Protein AF-A0A223V336-F1 (afdb_monomer)

Organism: NCBI:txid1178778

Secondary structure (DSSP, 8-state):
-HHHHHHHHHHHHHHHHHHHHHHHHHHHHHHHHHHHHHHHHHHHHHHTT----HHHHHHHHHHHHHHH-GGGGSHHHHHHHHHHHHHHT-HHHHHHHHHHHHHTS-HHHHHHHHHHHHHHHHHHHHHTTSHHHHHHHHHHHHHHHHH--TTSHHHHHHHHHHHHHTHHHHHHHHHHHTT-

Nearest PDB structures (foldseek):
  8d9p-assembly1_A  TM=1.880E-01  e=6.614E+00  synthetic construct

pLDDT: mean 78.59, std 14.81, range [31.22, 96.69]

Solvent-accessible surface area (backbone atoms only — not comparable to full-atom values): 9726 Å² total; per-residue (Å²): 108,72,70,59,54,52,53,52,53,51,51,52,53,51,51,52,50,52,52,50,51,53,52,52,52,54,39,50,54,31,43,53,50,30,40,56,43,45,54,52,54,56,46,48,39,62,77,69,65,54,82,86,46,72,68,58,52,53,51,51,47,46,54,50,46,48,38,77,42,56,66,59,47,27,58,66,48,40,50,50,19,39,56,52,20,56,74,69,66,44,48,63,59,43,35,56,51,47,54,54,57,57,70,72,50,56,71,70,57,50,54,49,47,54,54,34,52,53,28,52,51,50,40,31,60,51,35,61,68,34,65,70,46,41,53,51,51,49,52,51,50,53,50,46,75,74,60,72,71,99,70,52,67,68,48,52,53,50,53,47,55,48,47,71,76,37,45,71,31,31,48,45,50,32,54,64,53,76,77,109

Sequence (180 aa):
MMNIVLLISSLIILIVFIVGQIIKYKRFTHINAMKSIYDEMEMHFVTNKIILKKDYIELLKVFKNLSVNPDFLDIQMLALSKIAADKSGKLKDDRDWFDKTLNSLDNKFHELFLRFDYNSNKVIDLSFWKPDFVFFAIRMLIMYFFLSRAKSLAKLKFEYNFIKNNEGAISYSGMKMANC

Radius of gyration: 19.83 Å; Cα contacts (8 Å, |Δi|>4): 126; chains: 1; bounding box: 51×34×59 Å

Foldseek 3Di:
DVVVVVVVVVVVVVVLVVVQVVLVVLLVVLLVQLVVLLVVLVVVCVVVVPDDDPLNVLLSVLSVCCSVPVCCLQLVNLLVLVVVCVVVVNLVVLQVSNVVSQVVDDVVSVVSVVSNLVSSLSSHVSNCSNPVNVVVVVVVVVVCVVPDDPPPPVVVVVSSVCCSVRVSSSSSSSVVVVVD

Structure (mmCIF, N/CA/C/O backbone):
data_AF-A0A223V336-F1
#
_entry.id   AF-A0A223V336-F1
#
loop_
_atom_site.group_PDB
_atom_site.id
_atom_site.type_symbol
_ato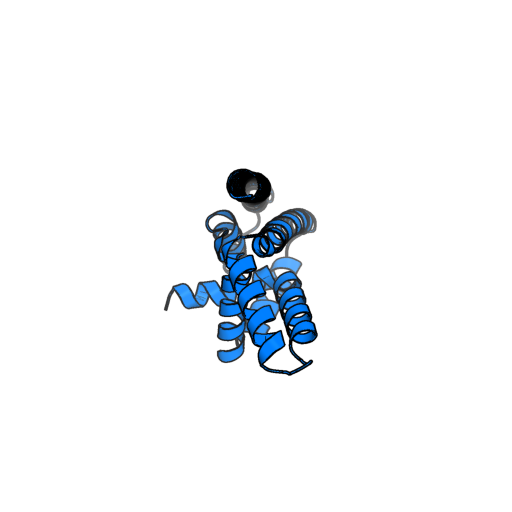m_site.label_atom_id
_atom_site.label_alt_id
_atom_site.label_comp_id
_atom_site.label_asym_id
_atom_site.label_entity_id
_atom_site.label_seq_id
_atom_site.pdbx_PDB_ins_code
_atom_site.Cartn_x
_atom_site.Cartn_y
_atom_site.Cartn_z
_atom_site.occupancy
_atom_site.B_iso_or_equiv
_atom_site.auth_seq_id
_atom_site.auth_comp_id
_atom_site.auth_asym_id
_atom_site.auth_atom_id
_atom_site.pdbx_PDB_model_num
ATOM 1 N N . MET A 1 1 ? 33.411 -0.591 -35.344 1.00 59.88 1 MET A N 1
ATOM 2 C CA . MET A 1 1 ? 32.072 -1.093 -34.949 1.00 59.88 1 MET A CA 1
ATOM 3 C C . MET A 1 1 ? 32.037 -1.643 -33.526 1.00 59.88 1 MET A C 1
ATOM 5 O O . MET A 1 1 ? 31.223 -1.155 -32.759 1.00 59.88 1 MET A O 1
ATOM 9 N N . MET A 1 2 ? 32.920 -2.572 -33.133 1.00 75.62 2 MET A N 1
ATOM 10 C CA . MET A 1 2 ? 32.890 -3.212 -31.801 1.00 75.62 2 MET A CA 1
ATOM 11 C C . MET A 1 2 ? 32.969 -2.226 -30.615 1.00 75.62 2 MET A C 1
ATOM 13 O O . MET A 1 2 ? 32.178 -2.331 -29.683 1.00 75.62 2 MET A O 1
ATOM 17 N N . ASN A 1 3 ? 33.819 -1.195 -30.698 1.00 80.88 3 ASN A N 1
ATOM 18 C CA . ASN A 1 3 ? 33.933 -0.171 -29.645 1.00 80.88 3 ASN A CA 1
ATOM 19 C C . ASN A 1 3 ? 32.693 0.729 -29.535 1.00 80.88 3 ASN A C 1
ATOM 21 O O . ASN A 1 3 ? 32.341 1.147 -28.440 1.00 80.88 3 ASN A O 1
ATOM 25 N N . ILE A 1 4 ? 32.013 1.001 -30.653 1.00 82.62 4 ILE A N 1
ATOM 26 C CA . ILE A 1 4 ? 30.790 1.819 -30.670 1.00 82.62 4 ILE A CA 1
ATOM 27 C C . ILE A 1 4 ? 29.636 1.030 -30.043 1.00 82.62 4 ILE A C 1
ATOM 29 O O . ILE A 1 4 ? 28.902 1.567 -29.221 1.00 82.62 4 ILE A O 1
ATOM 33 N N . VAL A 1 5 ? 29.513 -0.261 -30.371 1.00 84.50 5 VAL A N 1
ATOM 34 C CA . VAL A 1 5 ? 28.499 -1.149 -29.781 1.00 84.50 5 VAL A CA 1
ATOM 35 C C . VAL A 1 5 ? 28.716 -1.304 -28.274 1.00 84.50 5 VAL A C 1
ATOM 37 O O . VAL A 1 5 ? 27.763 -1.164 -27.510 1.00 84.50 5 VAL A O 1
ATOM 40 N N . LEU A 1 6 ? 29.962 -1.513 -27.834 1.00 82.81 6 LEU A N 1
ATOM 41 C CA . LEU A 1 6 ? 30.306 -1.575 -26.410 1.00 82.81 6 LEU A CA 1
ATOM 42 C C . LEU A 1 6 ? 29.945 -0.276 -25.683 1.00 82.81 6 LEU A C 1
ATOM 44 O O . LEU A 1 6 ? 29.305 -0.330 -24.636 1.00 82.81 6 LEU A O 1
ATOM 48 N N . LEU A 1 7 ? 30.279 0.877 -26.264 1.00 86.94 7 LEU A N 1
ATOM 49 C CA . LEU A 1 7 ? 30.009 2.190 -25.676 1.00 86.94 7 LEU A CA 1
ATOM 50 C C . LEU A 1 7 ? 28.503 2.496 -25.587 1.00 86.94 7 LEU A C 1
ATOM 52 O O . LEU A 1 7 ? 28.036 3.028 -24.584 1.00 86.94 7 LEU A O 1
ATOM 56 N N . ILE A 1 8 ? 27.718 2.100 -26.591 1.00 88.31 8 ILE A N 1
ATOM 57 C CA . ILE A 1 8 ? 26.252 2.210 -26.549 1.00 88.31 8 ILE A CA 1
ATOM 58 C C . ILE A 1 8 ? 25.675 1.280 -25.473 1.00 88.31 8 ILE A C 1
ATOM 60 O O . ILE A 1 8 ? 24.826 1.697 -24.688 1.00 88.31 8 ILE A O 1
ATOM 64 N N . SER A 1 9 ? 26.148 0.033 -25.400 1.00 82.06 9 SER A N 1
ATOM 65 C CA . SER A 1 9 ? 25.659 -0.936 -24.413 1.00 82.06 9 SER A CA 1
ATOM 66 C C . SER A 1 9 ? 25.972 -0.516 -22.973 1.00 82.06 9 SER A C 1
ATOM 68 O O . SER A 1 9 ? 25.106 -0.620 -22.105 1.00 82.06 9 SER A O 1
ATOM 70 N N . SER A 1 10 ? 27.160 0.041 -22.718 1.00 86.00 10 SER A N 1
ATOM 71 C CA . SER A 1 10 ? 27.541 0.538 -21.395 1.00 86.00 10 SER A CA 1
ATOM 72 C C . SER A 1 10 ? 26.744 1.780 -21.000 1.00 86.00 10 SER A C 1
ATOM 74 O O . SER A 1 10 ? 26.315 1.883 -19.851 1.00 86.00 10 SER A O 1
ATOM 76 N N . LEU A 1 11 ? 26.461 2.678 -21.949 1.00 89.19 11 LEU A N 1
ATOM 77 C CA . LEU A 1 11 ? 25.600 3.837 -21.717 1.00 89.19 11 LEU A CA 1
ATOM 78 C C . LEU A 1 11 ? 24.167 3.416 -21.357 1.00 89.19 11 LEU A C 1
ATOM 80 O O . LEU A 1 11 ? 23.588 3.955 -20.415 1.00 89.19 11 LEU A O 1
ATOM 84 N N . ILE A 1 12 ? 23.607 2.421 -22.053 1.00 83.62 12 ILE A N 1
ATOM 85 C CA . ILE A 1 12 ? 22.273 1.879 -21.747 1.00 83.62 12 ILE A CA 1
ATOM 86 C C . ILE A 1 12 ? 22.244 1.280 -20.337 1.00 83.62 12 ILE A C 1
ATOM 88 O O . ILE A 1 12 ? 21.336 1.585 -19.565 1.00 83.62 12 ILE A O 1
ATOM 92 N N . ILE A 1 13 ? 23.247 0.474 -19.975 1.00 85.56 13 ILE A N 1
ATOM 93 C CA . ILE A 1 13 ? 23.349 -0.120 -18.633 1.00 85.56 13 ILE A CA 1
ATOM 94 C C . ILE A 1 13 ? 23.424 0.975 -17.563 1.00 85.56 13 ILE A C 1
ATOM 96 O O . ILE A 1 13 ? 22.725 0.892 -16.552 1.00 85.56 13 ILE A O 1
ATOM 100 N N . LEU A 1 14 ? 24.220 2.022 -17.796 1.00 86.12 14 LEU A N 1
ATOM 101 C CA . LEU A 1 14 ? 24.348 3.151 -16.877 1.00 86.12 14 LEU A CA 1
ATOM 102 C C . LEU A 1 14 ? 23.010 3.878 -16.679 1.00 86.12 14 LEU A C 1
ATOM 104 O O . LEU A 1 14 ? 22.625 4.149 -15.543 1.00 86.12 14 LEU A O 1
ATOM 108 N N . ILE A 1 15 ? 22.272 4.146 -17.761 1.00 85.94 15 ILE A N 1
ATOM 109 C CA . ILE A 1 15 ? 20.948 4.785 -17.697 1.00 85.94 15 ILE A CA 1
ATOM 110 C C . ILE A 1 15 ? 19.973 3.918 -16.895 1.00 85.94 15 ILE A C 1
ATOM 112 O O . ILE A 1 15 ? 19.310 4.421 -15.988 1.00 85.94 15 ILE A O 1
ATOM 116 N N . VAL A 1 16 ? 19.910 2.614 -17.182 1.00 83.88 16 VAL A N 1
ATOM 117 C CA . VAL A 1 16 ? 19.040 1.673 -16.459 1.00 83.88 16 VAL A CA 1
ATOM 118 C C . VAL A 1 16 ? 19.390 1.641 -14.971 1.00 83.88 16 VAL A C 1
ATOM 120 O O . VAL A 1 16 ? 18.491 1.677 -14.129 1.00 83.88 16 VAL A O 1
ATOM 123 N N . PHE A 1 17 ? 20.681 1.631 -14.634 1.00 85.81 17 PHE A N 1
ATOM 124 C CA . PHE A 1 17 ? 21.135 1.668 -13.248 1.00 85.81 17 PHE A CA 1
ATOM 125 C C . PHE A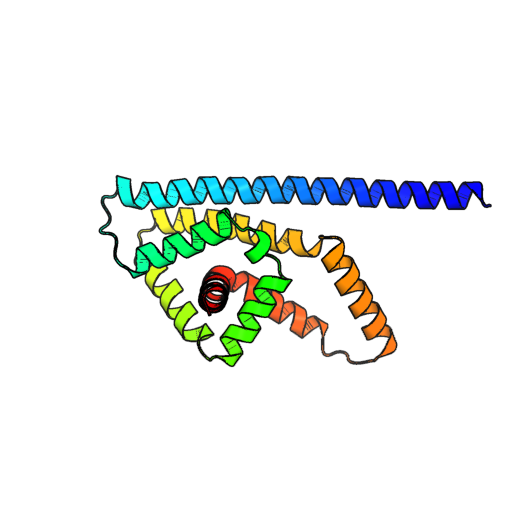 1 17 ? 20.706 2.959 -12.539 1.00 85.81 17 PHE A C 1
ATOM 127 O O . PHE A 1 17 ? 20.113 2.889 -11.462 1.00 85.81 17 PHE A O 1
ATOM 134 N N . ILE A 1 18 ? 20.946 4.126 -13.147 1.00 86.69 18 ILE A N 1
ATOM 135 C CA . ILE A 1 18 ? 20.575 5.432 -12.577 1.00 86.69 18 ILE A CA 1
ATOM 136 C C . ILE A 1 18 ? 19.063 5.509 -12.346 1.00 86.69 18 ILE A C 1
ATOM 138 O O . ILE A 1 18 ? 18.622 5.854 -11.249 1.00 86.69 18 ILE A O 1
ATOM 142 N N . VAL A 1 19 ? 18.261 5.133 -13.344 1.00 85.88 19 VAL A N 1
ATOM 143 C CA . VAL A 1 19 ? 16.795 5.107 -13.231 1.00 85.88 19 VAL A CA 1
ATOM 144 C C . VAL A 1 19 ? 16.357 4.158 -12.113 1.00 85.88 19 VAL A C 1
ATOM 146 O O . VAL A 1 19 ? 15.524 4.528 -11.284 1.00 85.88 19 VAL A O 1
ATOM 149 N N . GLY A 1 20 ? 16.967 2.974 -12.027 1.00 84.56 20 GLY A N 1
ATOM 150 C CA . GLY A 1 20 ? 16.711 2.012 -10.958 1.00 84.56 20 GLY A CA 1
ATOM 151 C C . GLY A 1 20 ? 16.989 2.579 -9.563 1.00 84.56 20 GLY A C 1
ATOM 152 O O . GLY A 1 20 ? 16.175 2.399 -8.656 1.00 84.56 20 GLY A O 1
ATOM 153 N N . GLN A 1 21 ? 18.093 3.311 -9.385 1.00 87.38 21 GLN A N 1
ATOM 154 C CA . GLN A 1 21 ? 18.413 3.966 -8.111 1.00 87.38 21 GLN A CA 1
ATOM 155 C C . GLN A 1 21 ? 17.424 5.087 -7.771 1.00 87.38 21 GLN A C 1
ATOM 157 O O . GLN A 1 21 ? 16.976 5.178 -6.628 1.00 87.38 21 GLN A O 1
ATOM 162 N N . ILE A 1 22 ? 17.009 5.892 -8.754 1.00 89.19 22 ILE A N 1
ATOM 163 C CA . ILE A 1 22 ? 16.001 6.947 -8.556 1.00 89.19 22 ILE A CA 1
ATOM 164 C C . ILE A 1 22 ? 14.669 6.348 -8.091 1.00 89.19 22 ILE A C 1
ATOM 166 O O . ILE A 1 22 ? 14.047 6.871 -7.166 1.00 89.19 22 ILE A O 1
ATOM 170 N N . ILE A 1 23 ? 14.228 5.244 -8.700 1.00 87.62 23 ILE A N 1
ATOM 171 C CA . ILE A 1 23 ? 12.991 4.552 -8.310 1.00 87.62 23 ILE A CA 1
ATOM 172 C C . ILE A 1 23 ? 13.105 4.014 -6.883 1.00 87.62 23 ILE A C 1
ATOM 174 O O . ILE A 1 23 ? 12.194 4.229 -6.082 1.00 87.62 23 ILE A O 1
ATOM 178 N N . LYS A 1 24 ? 14.227 3.362 -6.543 1.00 88.19 24 LYS A N 1
ATOM 179 C CA . LYS A 1 24 ? 14.488 2.866 -5.182 1.00 88.19 24 LYS A CA 1
ATOM 180 C C . LYS A 1 24 ? 14.430 3.991 -4.154 1.00 88.19 24 LYS A C 1
ATOM 182 O O . LYS A 1 24 ? 13.750 3.845 -3.142 1.00 88.19 24 LYS A O 1
ATOM 187 N N . TYR A 1 25 ? 15.081 5.116 -4.438 1.00 91.81 25 TYR A N 1
ATOM 188 C CA . TYR A 1 25 ? 15.082 6.278 -3.556 1.00 91.81 25 TYR A CA 1
ATOM 189 C C . TYR A 1 25 ? 13.675 6.859 -3.369 1.00 91.81 25 TYR A C 1
ATOM 191 O O . TYR A 1 25 ? 13.220 6.999 -2.238 1.00 91.81 25 TYR A O 1
ATOM 199 N N . LYS A 1 26 ? 12.937 7.110 -4.460 1.00 92.31 26 LYS A N 1
ATOM 200 C CA . LYS A 1 26 ? 11.552 7.610 -4.380 1.00 92.31 26 LYS A CA 1
ATOM 201 C C . LYS A 1 26 ? 10.652 6.671 -3.579 1.00 92.31 26 LYS A C 1
ATOM 203 O O . LYS A 1 26 ? 9.860 7.128 -2.758 1.00 92.31 26 LYS A O 1
ATOM 208 N N . ARG A 1 27 ? 10.789 5.359 -3.789 1.00 91.19 27 ARG A N 1
ATOM 209 C CA . ARG A 1 27 ? 10.021 4.352 -3.051 1.00 91.19 27 ARG A CA 1
ATOM 210 C C . ARG A 1 27 ? 10.355 4.400 -1.561 1.00 91.19 27 ARG A C 1
ATOM 212 O O . ARG A 1 27 ? 9.441 4.414 -0.746 1.00 91.19 27 ARG A O 1
ATOM 219 N N . PHE A 1 28 ? 11.638 4.483 -1.212 1.00 91.75 28 PHE A N 1
ATOM 220 C CA . PHE A 1 28 ? 12.090 4.617 0.174 1.00 91.75 28 PHE A CA 1
ATOM 221 C C . PHE A 1 28 ? 11.497 5.854 0.863 1.00 91.75 28 PHE A C 1
ATOM 223 O O . PHE A 1 28 ? 11.009 5.746 1.987 1.00 91.75 28 PHE A O 1
ATOM 230 N N . THR A 1 29 ? 11.460 7.004 0.182 1.00 95.00 29 THR A N 1
ATOM 231 C CA . THR A 1 29 ? 10.836 8.226 0.713 1.00 95.00 29 THR A CA 1
ATOM 232 C C . THR A 1 29 ? 9.357 8.018 1.042 1.00 95.00 29 THR A C 1
ATOM 234 O O . THR A 1 29 ? 8.929 8.352 2.145 1.00 95.00 29 THR A O 1
ATOM 237 N N . HIS A 1 30 ? 8.585 7.422 0.128 1.00 94.62 30 HIS A N 1
ATOM 238 C CA . HIS A 1 30 ? 7.162 7.157 0.361 1.00 94.62 30 HIS A CA 1
ATOM 239 C C . HIS A 1 30 ? 6.926 6.119 1.467 1.00 94.62 30 HIS A C 1
ATOM 241 O O . HIS A 1 30 ? 6.041 6.312 2.293 1.00 94.62 30 HIS A O 1
ATOM 247 N N . ILE A 1 31 ? 7.752 5.071 1.553 1.00 92.56 31 ILE A N 1
ATOM 248 C CA . ILE A 1 31 ? 7.676 4.074 2.635 1.00 92.56 31 ILE A CA 1
ATOM 249 C C . ILE A 1 31 ? 7.921 4.727 4.001 1.00 92.56 31 ILE A C 1
ATOM 251 O O . ILE A 1 31 ? 7.188 4.468 4.952 1.00 92.56 31 ILE A O 1
ATOM 255 N N . ASN A 1 32 ? 8.929 5.594 4.119 1.00 94.88 32 ASN A N 1
ATOM 256 C CA . ASN A 1 32 ? 9.188 6.285 5.383 1.00 94.88 32 ASN A CA 1
ATOM 257 C C . ASN A 1 32 ? 8.071 7.266 5.744 1.00 94.88 32 ASN A C 1
ATOM 259 O O . ASN A 1 32 ? 7.716 7.367 6.916 1.00 94.88 32 ASN A O 1
ATOM 263 N N . ALA A 1 33 ? 7.476 7.937 4.753 1.00 95.62 33 ALA A N 1
ATOM 264 C CA . ALA A 1 33 ? 6.292 8.758 4.982 1.00 95.62 33 ALA A CA 1
ATOM 265 C C . ALA A 1 33 ? 5.127 7.913 5.524 1.00 95.62 33 ALA A C 1
ATOM 267 O O . ALA A 1 33 ? 4.501 8.315 6.499 1.00 95.62 33 ALA A O 1
ATOM 268 N N . MET A 1 34 ? 4.880 6.721 4.966 1.00 94.94 34 MET A N 1
ATOM 269 C CA . MET A 1 34 ? 3.858 5.798 5.482 1.00 94.94 34 MET A CA 1
ATOM 270 C C . MET A 1 34 ? 4.118 5.381 6.932 1.00 94.94 34 MET A C 1
ATOM 272 O O . MET A 1 34 ? 3.176 5.330 7.715 1.00 94.94 34 MET A O 1
ATOM 276 N N . LYS A 1 35 ? 5.375 5.102 7.304 1.00 94.75 35 LYS A N 1
ATOM 277 C CA . LYS A 1 35 ? 5.744 4.776 8.693 1.00 94.75 35 LYS A CA 1
ATOM 278 C C . LYS A 1 35 ? 5.438 5.933 9.642 1.00 94.75 35 LYS A C 1
ATOM 280 O O . LYS A 1 35 ? 4.743 5.731 10.625 1.00 94.75 35 LYS A O 1
ATOM 285 N N . SER A 1 36 ? 5.857 7.148 9.288 1.00 96.38 36 SER A N 1
ATOM 286 C CA . SER A 1 36 ? 5.559 8.345 10.084 1.00 96.38 36 SER A CA 1
ATOM 287 C C . SER A 1 36 ? 4.054 8.587 10.225 1.00 96.38 36 SER A C 1
ATOM 289 O O . SER A 1 36 ? 3.582 8.904 11.309 1.00 96.38 36 SER A O 1
ATOM 291 N N . ILE A 1 37 ? 3.285 8.424 9.143 1.00 96.62 37 ILE A N 1
ATOM 292 C CA . ILE A 1 37 ? 1.826 8.598 9.177 1.00 96.62 37 ILE A CA 1
ATOM 293 C C . ILE A 1 37 ? 1.168 7.508 10.032 1.00 96.62 37 ILE A C 1
ATOM 295 O O . ILE A 1 37 ? 0.212 7.792 10.745 1.00 96.62 37 ILE A O 1
ATOM 299 N N . TYR A 1 38 ? 1.674 6.274 9.992 1.00 95.75 38 TYR A N 1
ATOM 300 C CA . TYR A 1 38 ? 1.202 5.209 10.873 1.00 95.75 38 TYR A CA 1
ATOM 301 C C . TYR A 1 38 ? 1.428 5.547 12.353 1.00 95.75 38 TYR A C 1
ATOM 303 O O . TYR A 1 38 ? 0.517 5.373 13.160 1.00 95.75 38 TYR A O 1
ATOM 311 N N . ASP A 1 39 ? 2.594 6.090 12.703 1.00 96.12 39 ASP A N 1
ATOM 312 C CA . ASP A 1 39 ? 2.867 6.533 14.073 1.00 96.12 39 ASP A CA 1
ATOM 313 C C . ASP A 1 39 ? 1.890 7.656 14.487 1.00 96.12 39 ASP A C 1
ATOM 315 O O . ASP A 1 39 ? 1.345 7.639 15.591 1.00 96.12 39 ASP A O 1
ATOM 319 N N . GLU A 1 40 ? 1.581 8.596 13.580 1.00 96.69 40 GLU A N 1
ATOM 320 C CA . GLU A 1 40 ? 0.538 9.617 13.787 1.00 96.69 40 GLU A CA 1
ATOM 321 C C . GLU A 1 40 ? -0.857 8.985 13.992 1.00 96.69 40 GLU A C 1
ATOM 323 O O . GLU A 1 40 ? -1.615 9.433 14.855 1.00 96.69 40 GLU A O 1
ATOM 328 N N . MET A 1 41 ? -1.197 7.924 13.246 1.00 95.38 41 MET A N 1
ATOM 329 C CA . MET A 1 41 ? -2.451 7.176 13.409 1.00 95.38 41 MET A CA 1
ATOM 330 C C . MET A 1 41 ? -2.538 6.487 14.772 1.00 95.38 41 MET A C 1
ATOM 332 O O . MET A 1 41 ? -3.579 6.578 15.419 1.00 95.38 41 MET A O 1
ATOM 336 N N . GLU A 1 42 ? -1.477 5.822 15.239 1.00 94.31 42 GLU A N 1
ATOM 337 C CA . GLU A 1 42 ? -1.448 5.226 16.584 1.00 94.31 42 GLU A CA 1
ATOM 338 C C . GLU A 1 42 ? -1.604 6.304 17.664 1.00 94.31 42 GLU A C 1
ATOM 340 O O . GLU A 1 42 ? -2.432 6.173 18.572 1.00 94.31 42 GLU A O 1
ATOM 345 N N . MET A 1 43 ? -0.865 7.408 17.532 1.00 94.94 43 MET A N 1
ATOM 346 C CA . MET A 1 43 ? -0.939 8.530 18.466 1.00 94.94 43 MET A CA 1
ATOM 347 C C . MET A 1 43 ? -2.326 9.172 18.495 1.00 94.94 43 MET A C 1
ATOM 349 O O . MET A 1 43 ? -2.784 9.566 19.565 1.00 94.94 43 MET A O 1
ATOM 353 N N . HIS A 1 44 ? -3.043 9.214 17.369 1.00 94.56 44 HIS A N 1
ATOM 354 C CA . HIS A 1 44 ? -4.416 9.722 17.312 1.00 94.56 44 HIS A CA 1
ATOM 355 C C . HIS A 1 44 ? -5.363 8.963 18.252 1.00 94.56 44 HIS A C 1
ATOM 357 O O . HIS A 1 44 ? -6.169 9.590 18.946 1.00 94.56 44 HIS A O 1
ATOM 363 N N . PHE A 1 45 ? -5.242 7.635 18.340 1.00 92.69 45 PHE A N 1
ATOM 364 C CA . PHE A 1 45 ? -6.034 6.833 19.280 1.00 92.69 45 PHE A CA 1
ATOM 365 C C . PHE A 1 45 ? -5.702 7.165 20.740 1.00 92.69 45 PHE A C 1
ATOM 367 O O . PHE A 1 45 ? -6.613 7.265 21.567 1.00 92.69 45 PHE A O 1
ATOM 374 N N . VAL A 1 46 ? -4.420 7.386 21.048 1.00 92.00 46 VAL A N 1
ATOM 375 C CA . VAL A 1 46 ? -3.947 7.737 22.396 1.00 92.00 46 VAL A CA 1
ATOM 376 C C . VAL A 1 46 ? -4.412 9.139 22.796 1.00 92.00 46 VAL A C 1
ATOM 378 O O . VAL A 1 46 ? -5.038 9.312 23.843 1.00 92.00 46 VAL A O 1
ATOM 381 N N . THR A 1 47 ? -4.153 10.146 21.960 1.00 91.56 47 THR A N 1
ATOM 382 C CA . THR A 1 47 ? -4.446 11.556 22.250 1.00 91.56 47 THR A CA 1
ATOM 383 C C . THR A 1 47 ? -5.941 11.816 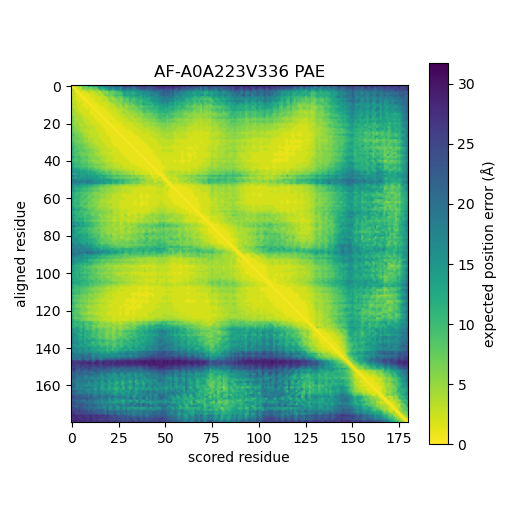22.394 1.00 91.56 47 THR A C 1
ATOM 385 O O . THR A 1 47 ? -6.352 12.523 23.314 1.00 91.56 47 THR A O 1
ATOM 388 N N . ASN A 1 48 ? -6.770 11.215 21.536 1.00 91.56 48 ASN A N 1
ATOM 389 C CA . ASN A 1 48 ? -8.222 11.401 21.583 1.00 91.56 48 ASN A CA 1
ATOM 390 C C . ASN A 1 48 ? -8.931 10.409 22.518 1.00 91.56 48 ASN A C 1
ATOM 392 O O . ASN A 1 48 ? -10.159 10.403 22.575 1.00 91.56 48 ASN A O 1
ATOM 396 N N . LYS A 1 49 ? -8.178 9.585 23.266 1.00 88.69 49 LYS A N 1
ATOM 397 C CA . LYS A 1 49 ? -8.704 8.590 24.218 1.00 88.69 49 LYS A CA 1
ATOM 398 C C . LYS A 1 49 ? -9.767 7.677 23.590 1.00 88.69 49 LYS A C 1
ATOM 400 O O . LYS A 1 49 ? -10.777 7.354 24.219 1.00 88.69 49 LYS A O 1
ATOM 405 N N . ILE A 1 50 ? -9.552 7.274 22.338 1.00 88.50 50 ILE A N 1
ATOM 406 C CA . ILE A 1 50 ? -10.484 6.411 21.608 1.00 88.50 50 ILE A CA 1
ATOM 407 C C . ILE A 1 50 ? -10.418 5.007 22.215 1.00 88.50 50 ILE A C 1
ATOM 409 O O . ILE A 1 50 ? -9.346 4.413 22.322 1.00 88.50 50 ILE A O 1
ATOM 413 N N . ILE A 1 51 ? -11.572 4.451 22.590 1.00 88.44 51 ILE A N 1
ATOM 414 C CA . ILE A 1 51 ? -11.651 3.083 23.113 1.00 88.44 51 ILE A CA 1
ATOM 415 C C . ILE A 1 51 ? -11.289 2.100 21.990 1.00 88.44 51 ILE A C 1
ATOM 417 O O . ILE A 1 51 ? -12.005 1.991 20.991 1.00 88.44 51 ILE A O 1
ATOM 421 N N . LEU A 1 52 ? -10.185 1.370 22.169 1.00 86.50 52 LEU A N 1
ATOM 422 C CA . LEU A 1 52 ? -9.680 0.388 21.209 1.00 86.50 52 LEU A CA 1
ATOM 423 C C . LEU A 1 52 ? -10.594 -0.842 21.146 1.00 86.50 52 LEU A C 1
ATOM 425 O O . LEU A 1 52 ? -10.512 -1.755 21.967 1.00 86.50 52 LEU A O 1
ATOM 429 N N . LYS A 1 53 ? -11.467 -0.870 20.138 1.00 90.62 53 LYS A N 1
ATOM 430 C CA . LYS A 1 53 ? -12.244 -2.055 19.759 1.00 90.62 53 LYS A CA 1
ATOM 431 C C . LYS A 1 53 ? -11.393 -2.996 18.905 1.00 90.62 53 LYS A C 1
ATOM 433 O O . LYS A 1 53 ? -10.424 -2.571 18.277 1.00 90.62 53 LYS A O 1
ATOM 438 N N . LYS A 1 54 ? -11.804 -4.265 18.825 1.00 89.94 54 LYS A N 1
ATOM 439 C CA . LYS A 1 54 ? -11.139 -5.284 17.997 1.00 89.94 54 LYS A CA 1
ATOM 440 C C . LYS A 1 54 ? -10.953 -4.825 16.542 1.00 89.94 54 LYS A C 1
ATOM 442 O O . LYS A 1 54 ? -9.845 -4.933 16.030 1.00 89.94 54 LYS A O 1
ATOM 447 N N . ASP A 1 55 ? -11.985 -4.244 15.930 1.00 87.94 55 ASP A N 1
ATOM 448 C CA . ASP A 1 55 ? -11.927 -3.769 14.538 1.00 87.94 55 ASP A CA 1
ATOM 449 C C . ASP A 1 55 ? -10.892 -2.655 14.335 1.00 87.94 55 ASP A C 1
ATOM 451 O O . ASP A 1 55 ? -10.156 -2.664 13.356 1.00 87.94 55 ASP A O 1
ATOM 455 N N . TYR A 1 56 ? -10.761 -1.731 15.292 1.00 91.19 56 TYR A N 1
ATOM 456 C CA . TYR A 1 56 ? -9.768 -0.653 15.222 1.00 91.19 56 TYR A CA 1
ATOM 457 C C . TYR A 1 56 ? -8.341 -1.186 15.345 1.00 91.19 56 TYR A C 1
ATOM 459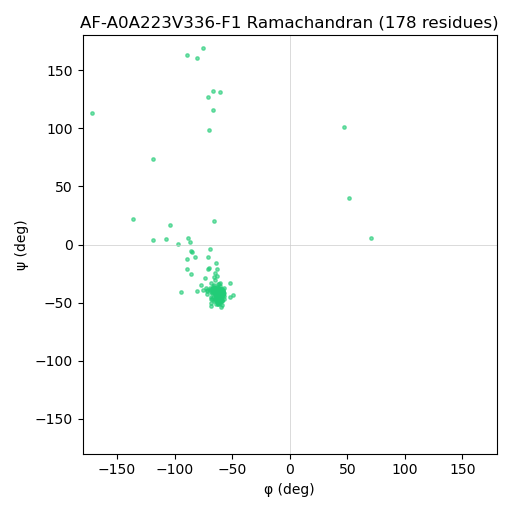 O O . TYR A 1 56 ? -7.441 -0.733 14.643 1.00 91.19 56 TYR A O 1
ATOM 467 N N . ILE A 1 57 ? -8.136 -2.185 16.206 1.00 89.69 57 ILE A N 1
ATOM 468 C CA . ILE A 1 57 ? -6.844 -2.862 16.343 1.00 89.69 57 ILE A CA 1
ATOM 469 C C . ILE A 1 57 ? -6.493 -3.596 15.047 1.00 89.69 57 ILE A C 1
ATOM 471 O O . ILE A 1 57 ? -5.349 -3.546 14.601 1.00 89.69 57 ILE A O 1
ATOM 475 N N . GLU A 1 58 ? -7.454 -4.293 14.443 1.00 87.81 58 GLU A N 1
ATOM 476 C CA . GLU A 1 58 ? -7.249 -4.974 13.164 1.00 87.81 58 GLU A CA 1
ATOM 477 C C . GLU A 1 58 ? -6.960 -3.985 12.031 1.00 87.81 58 GLU A C 1
ATOM 479 O O . GLU A 1 58 ? -6.029 -4.216 11.261 1.00 87.81 58 GLU A O 1
ATOM 484 N N . LEU A 1 59 ? -7.656 -2.848 11.988 1.00 89.88 59 LEU A N 1
ATOM 485 C CA . LEU A 1 59 ? -7.388 -1.771 11.038 1.00 89.88 59 LEU A CA 1
ATOM 486 C C . LEU A 1 59 ? -5.961 -1.213 11.193 1.00 89.88 59 LEU A C 1
ATOM 488 O O . LEU A 1 59 ? -5.218 -1.135 10.215 1.00 89.88 59 LEU A O 1
ATOM 492 N N . LEU A 1 60 ? -5.531 -0.888 12.418 1.00 90.44 60 LEU A N 1
ATOM 493 C CA . LEU A 1 60 ? -4.163 -0.423 12.678 1.00 90.44 60 LEU A CA 1
ATOM 494 C C . LEU A 1 60 ? -3.122 -1.481 12.296 1.00 90.44 60 LEU A C 1
ATOM 496 O O . LEU A 1 60 ? -2.100 -1.150 11.701 1.00 90.44 60 LEU A O 1
ATOM 500 N N . LYS A 1 61 ? -3.385 -2.767 12.553 1.00 89.75 61 LYS A N 1
ATOM 501 C CA . LYS A 1 61 ? -2.492 -3.853 12.120 1.00 89.75 61 LYS A CA 1
ATOM 502 C C . LYS A 1 61 ? -2.311 -3.890 10.603 1.00 89.75 61 LYS A C 1
ATOM 504 O O . LYS A 1 61 ? -1.194 -4.147 10.159 1.00 89.75 61 LYS A O 1
ATOM 509 N N . VAL A 1 62 ? -3.358 -3.623 9.818 1.00 87.19 62 VAL A N 1
ATOM 510 C CA . VAL A 1 62 ? -3.244 -3.529 8.352 1.00 87.19 62 VAL A CA 1
ATOM 511 C C . VAL A 1 62 ? -2.267 -2.419 7.975 1.00 87.19 62 VAL A C 1
ATOM 513 O O . VAL A 1 62 ? -1.279 -2.687 7.292 1.00 87.19 62 VAL A O 1
ATOM 516 N N . PHE A 1 63 ? -2.472 -1.203 8.486 1.00 89.25 63 PHE A N 1
ATOM 517 C CA . PHE A 1 63 ? -1.583 -0.072 8.198 1.00 89.25 63 PHE A CA 1
ATOM 518 C C . PHE A 1 63 ? -0.142 -0.325 8.663 1.00 89.25 63 PHE A C 1
ATOM 520 O O . PHE A 1 63 ? 0.801 -0.061 7.914 1.00 89.25 63 PHE A O 1
ATOM 527 N N . LYS A 1 64 ? 0.041 -0.927 9.845 1.00 90.31 64 LYS A N 1
ATOM 528 C CA . LYS A 1 64 ? 1.352 -1.333 10.369 1.00 90.31 64 LYS A CA 1
ATOM 529 C C . LYS A 1 64 ? 2.057 -2.315 9.449 1.00 90.31 64 LYS A C 1
ATOM 531 O O . LYS A 1 64 ? 3.239 -2.177 9.155 1.00 90.31 64 LYS A O 1
ATOM 536 N N . ASN A 1 65 ? 1.341 -3.341 9.006 1.00 85.38 65 ASN A N 1
ATOM 537 C CA . ASN A 1 65 ? 1.929 -4.373 8.169 1.00 85.38 65 ASN A CA 1
ATOM 538 C C . ASN A 1 65 ? 2.325 -3.811 6.806 1.00 85.38 65 ASN A C 1
ATOM 540 O O . ASN A 1 65 ? 3.392 -4.161 6.310 1.00 85.38 65 ASN A O 1
ATOM 544 N N . LEU A 1 66 ? 1.522 -2.911 6.235 1.00 85.50 66 LEU A N 1
ATOM 545 C CA . LEU A 1 66 ? 1.863 -2.216 4.994 1.00 85.50 66 LEU A CA 1
ATOM 546 C C . LEU A 1 66 ? 3.082 -1.295 5.153 1.00 85.50 66 LEU A C 1
ATOM 548 O O . LEU A 1 66 ? 3.907 -1.217 4.244 1.00 85.50 66 LEU A O 1
ATOM 552 N N . SER A 1 67 ? 3.227 -0.619 6.297 1.00 87.56 67 SER A N 1
ATOM 553 C CA . SER A 1 67 ? 4.353 0.291 6.549 1.00 87.56 67 SER A CA 1
ATOM 554 C C . SER A 1 67 ? 5.661 -0.443 6.885 1.00 87.56 67 SER A C 1
ATOM 556 O O . SER A 1 67 ? 6.741 -0.001 6.483 1.00 87.56 67 SER A O 1
ATOM 558 N N . VAL A 1 68 ? 5.586 -1.581 7.585 1.00 85.56 68 VAL A N 1
ATOM 559 C CA . VAL A 1 68 ? 6.746 -2.418 7.942 1.00 85.56 68 VAL A CA 1
ATOM 560 C C . VAL A 1 68 ? 7.175 -3.312 6.779 1.00 85.56 68 VAL A C 1
ATOM 562 O O . VAL A 1 68 ? 8.373 -3.437 6.528 1.00 85.56 68 VAL A O 1
ATOM 565 N N . ASN A 1 69 ? 6.217 -3.885 6.047 1.00 85.62 69 ASN A N 1
ATOM 566 C CA . ASN A 1 69 ? 6.446 -4.814 4.940 1.00 85.62 69 ASN A CA 1
ATOM 567 C C . ASN A 1 69 ? 5.872 -4.238 3.629 1.00 85.62 69 ASN A C 1
ATOM 569 O O . ASN A 1 69 ? 4.853 -4.715 3.122 1.00 85.62 69 ASN A O 1
ATOM 573 N N . PRO A 1 70 ? 6.525 -3.223 3.035 1.00 82.81 70 PRO A N 1
ATOM 574 C CA . PRO A 1 70 ? 6.034 -2.537 1.839 1.00 82.81 70 PRO A CA 1
ATOM 575 C C . PRO A 1 70 ? 6.070 -3.403 0.571 1.00 82.81 70 PRO A C 1
ATOM 577 O O . PRO A 1 70 ? 5.624 -2.960 -0.485 1.00 82.81 70 PRO A O 1
ATOM 580 N N . ASP A 1 71 ? 6.597 -4.625 0.642 1.00 81.62 71 ASP A N 1
ATOM 581 C CA . ASP A 1 71 ? 6.507 -5.608 -0.442 1.00 81.62 71 ASP A CA 1
ATOM 582 C C . ASP A 1 71 ? 5.078 -6.147 -0.604 1.00 81.62 71 ASP A C 1
ATOM 584 O O . ASP A 1 71 ? 4.699 -6.551 -1.700 1.00 81.62 71 ASP A O 1
ATOM 588 N N . PHE A 1 72 ? 4.223 -6.050 0.425 1.00 80.62 72 PHE A N 1
ATOM 589 C CA . PHE A 1 72 ? 2.786 -6.308 0.265 1.00 80.62 72 PHE A CA 1
ATOM 590 C C . PHE A 1 72 ? 2.106 -5.322 -0.692 1.00 80.62 72 PHE A C 1
ATOM 592 O O . PHE A 1 72 ? 1.061 -5.652 -1.243 1.00 80.62 72 PHE A O 1
ATOM 599 N N . LEU A 1 73 ? 2.706 -4.148 -0.917 1.00 81.31 73 LEU A N 1
ATOM 600 C CA . LEU A 1 73 ? 2.246 -3.159 -1.895 1.00 81.31 73 LEU A CA 1
ATOM 601 C C . LEU A 1 73 ? 2.807 -3.411 -3.299 1.00 81.31 73 LEU A C 1
ATOM 603 O O . LEU A 1 73 ? 2.548 -2.638 -4.222 1.00 81.31 73 LEU A O 1
ATOM 607 N N . ASP A 1 74 ? 3.589 -4.473 -3.501 1.00 81.44 74 ASP A N 1
ATOM 608 C CA . ASP A 1 74 ? 3.953 -4.855 -4.855 1.00 81.44 74 ASP A CA 1
ATOM 609 C C . ASP A 1 74 ? 2.719 -5.322 -5.614 1.00 81.44 74 ASP A C 1
ATOM 611 O O . ASP A 1 74 ? 1.957 -6.173 -5.161 1.00 81.44 74 ASP A O 1
ATOM 615 N N . ILE A 1 75 ? 2.564 -4.803 -6.831 1.00 74.00 75 ILE A N 1
ATOM 616 C CA . ILE A 1 75 ? 1.431 -5.103 -7.710 1.00 74.00 75 ILE A CA 1
ATOM 617 C C . ILE A 1 75 ? 1.209 -6.616 -7.893 1.00 74.00 75 ILE A C 1
ATOM 619 O O . ILE A 1 75 ? 0.071 -7.064 -8.006 1.00 74.00 75 ILE A O 1
ATOM 623 N N . GLN A 1 76 ? 2.286 -7.411 -7.883 1.00 70.12 76 GLN A N 1
ATOM 624 C CA . GLN A 1 76 ? 2.225 -8.871 -7.967 1.00 70.12 76 GLN A CA 1
ATOM 625 C C . GLN A 1 76 ? 1.600 -9.484 -6.708 1.00 70.12 76 GLN A C 1
ATOM 627 O O . GLN A 1 76 ? 0.698 -10.312 -6.820 1.00 70.12 76 GLN A O 1
ATOM 632 N N . MET A 1 77 ? 2.032 -9.043 -5.524 1.00 75.44 77 MET A N 1
ATOM 633 C CA . MET A 1 77 ? 1.489 -9.497 -4.242 1.00 75.44 77 MET A CA 1
ATOM 634 C C . MET A 1 77 ? 0.029 -9.079 -4.084 1.00 75.44 77 MET A C 1
ATOM 636 O O . MET A 1 77 ? -0.807 -9.899 -3.712 1.00 75.44 77 MET A O 1
ATOM 640 N N . LEU A 1 78 ? -0.310 -7.843 -4.452 1.00 75.88 78 LEU A N 1
ATOM 641 C CA . LEU A 1 78 ? -1.690 -7.358 -4.435 1.00 75.88 78 LEU A CA 1
ATOM 642 C C . LEU A 1 78 ? -2.589 -8.147 -5.397 1.00 75.88 78 LEU A C 1
ATOM 644 O O . LEU A 1 78 ? -3.703 -8.521 -5.034 1.00 75.88 78 LEU A O 1
ATOM 648 N N . ALA A 1 79 ? -2.107 -8.460 -6.603 1.00 69.75 79 ALA A N 1
ATOM 649 C CA . ALA A 1 79 ? -2.854 -9.275 -7.558 1.00 69.75 79 ALA A CA 1
ATOM 650 C C . ALA A 1 79 ? -3.080 -10.709 -7.052 1.00 69.75 79 ALA A C 1
ATOM 652 O O . ALA A 1 79 ? -4.183 -11.238 -7.190 1.00 69.75 79 ALA A O 1
ATOM 653 N N . LEU A 1 80 ? -2.067 -11.332 -6.440 1.00 69.69 80 LEU A N 1
ATOM 654 C CA . LEU A 1 80 ? -2.190 -12.665 -5.843 1.00 69.69 80 LEU A CA 1
ATOM 655 C C . LEU A 1 80 ? -3.197 -12.675 -4.690 1.00 69.69 80 LEU A C 1
ATOM 657 O O . LEU A 1 80 ? -4.090 -13.523 -4.675 1.00 69.69 80 LEU A O 1
ATOM 661 N N . SER A 1 81 ? -3.099 -11.703 -3.782 1.00 72.44 81 SER A N 1
ATOM 662 C CA . SER A 1 81 ? -4.032 -11.538 -2.664 1.00 72.44 81 SER A CA 1
ATOM 663 C C . SER A 1 81 ? -5.464 -11.358 -3.155 1.00 72.44 81 SER A C 1
ATOM 665 O O . SER A 1 81 ? -6.364 -12.040 -2.672 1.00 72.44 81 SER A O 1
ATOM 667 N N . LYS A 1 82 ? -5.675 -10.529 -4.186 1.00 76.06 82 LYS A N 1
ATOM 668 C CA . LYS A 1 82 ? -6.992 -10.355 -4.808 1.00 76.06 82 LYS A CA 1
ATOM 669 C C . LYS A 1 82 ? -7.537 -11.675 -5.360 1.00 76.06 82 LYS A C 1
ATOM 671 O O . LYS A 1 82 ? -8.655 -12.051 -5.031 1.00 76.06 82 LYS A O 1
ATOM 676 N N . ILE A 1 83 ? -6.757 -12.391 -6.176 1.00 71.88 83 ILE A N 1
ATOM 677 C CA . ILE A 1 83 ? -7.191 -13.661 -6.786 1.00 71.88 83 ILE A CA 1
ATOM 678 C C . ILE A 1 83 ? -7.578 -14.678 -5.707 1.00 71.88 83 ILE A C 1
ATOM 680 O O . ILE A 1 83 ? -8.547 -15.421 -5.864 1.00 71.88 83 ILE A O 1
ATOM 684 N N . ALA A 1 84 ? -6.815 -14.737 -4.621 1.00 73.12 84 ALA A N 1
ATOM 685 C CA . ALA A 1 84 ? -7.081 -15.661 -3.534 1.00 73.12 84 ALA A CA 1
ATOM 686 C C . ALA A 1 84 ? -8.328 -15.246 -2.720 1.00 73.12 84 ALA A C 1
ATOM 688 O O . ALA A 1 84 ? -9.176 -16.088 -2.405 1.00 73.12 84 ALA A O 1
ATOM 689 N N . ALA A 1 85 ? -8.507 -13.950 -2.461 1.00 73.94 85 ALA A N 1
ATOM 690 C CA . ALA A 1 85 ? -9.698 -13.396 -1.819 1.00 73.94 85 ALA A CA 1
ATOM 691 C C . ALA A 1 85 ? -10.975 -13.612 -2.654 1.00 73.94 85 ALA A C 1
ATOM 693 O O . ALA A 1 85 ? -12.001 -14.019 -2.106 1.00 73.94 85 ALA A O 1
ATOM 694 N N . ASP A 1 86 ? -10.897 -13.439 -3.977 1.00 73.69 86 ASP A N 1
ATOM 695 C CA . ASP A 1 86 ? -11.989 -13.724 -4.917 1.00 73.69 86 ASP A CA 1
ATOM 696 C C . ASP A 1 86 ? -12.367 -15.211 -4.896 1.00 73.69 86 ASP A C 1
ATOM 698 O O . ASP A 1 86 ? -13.543 -15.556 -4.789 1.00 73.69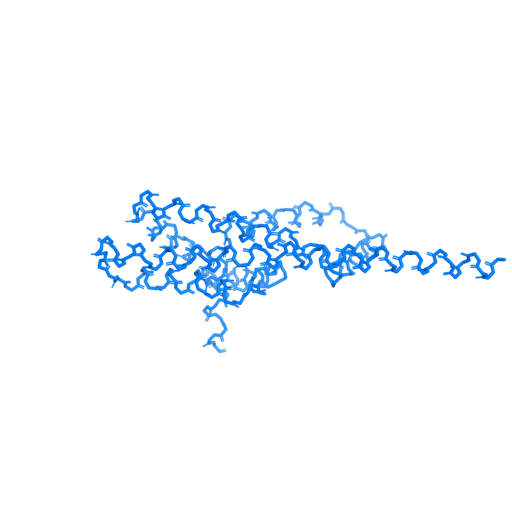 86 ASP A O 1
ATOM 702 N N . LYS A 1 87 ? -11.374 -16.113 -4.926 1.00 73.56 87 LYS A N 1
ATOM 703 C CA . LYS A 1 87 ? -11.607 -17.568 -4.850 1.00 73.56 87 LYS A CA 1
ATOM 704 C C . LYS A 1 87 ? -12.271 -18.002 -3.546 1.00 73.56 87 LYS A C 1
ATOM 706 O O . LYS A 1 87 ? -13.028 -18.967 -3.545 1.00 73.56 87 LYS A O 1
ATOM 711 N N . SER A 1 88 ? -11.964 -17.322 -2.446 1.00 74.62 88 SER A N 1
ATOM 712 C CA . SER A 1 88 ? -12.550 -17.616 -1.136 1.00 74.62 88 SER A CA 1
ATOM 713 C C . SER A 1 88 ? -13.889 -16.912 -0.890 1.00 74.62 88 SER A C 1
ATOM 715 O O . SER A 1 88 ? -14.517 -17.174 0.132 1.00 74.62 88 SER A O 1
ATOM 717 N N . GLY A 1 89 ? -14.328 -16.030 -1.799 1.00 75.19 89 GLY A N 1
ATOM 718 C CA . GLY A 1 89 ? -15.564 -15.253 -1.671 1.00 75.19 89 GLY A CA 1
ATOM 719 C C . GLY A 1 89 ? -15.523 -14.157 -0.599 1.00 75.19 89 GLY A C 1
ATOM 720 O O . GLY A 1 89 ? -16.540 -13.517 -0.360 1.00 75.19 89 GLY A O 1
ATOM 721 N N . LYS A 1 90 ? -14.368 -13.921 0.038 1.00 77.44 90 LYS A N 1
ATOM 722 C CA . LYS A 1 90 ? -14.228 -13.028 1.206 1.00 77.44 90 LYS A CA 1
ATOM 723 C C . LYS A 1 90 ? -13.942 -11.572 0.853 1.00 77.44 90 LYS A C 1
ATOM 725 O O . LYS A 1 90 ? -14.044 -10.707 1.715 1.00 77.44 90 LYS A O 1
ATOM 730 N N . LEU A 1 91 ? -13.602 -11.285 -0.406 1.00 74.25 91 LEU A N 1
ATOM 731 C CA . LEU A 1 91 ? -13.158 -9.951 -0.817 1.00 74.25 91 LEU A CA 1
ATOM 732 C C . LEU A 1 91 ? -14.208 -8.862 -0.550 1.00 74.25 91 LEU A C 1
ATOM 734 O O . LEU A 1 91 ? -13.858 -7.751 -0.159 1.00 74.25 91 LEU A O 1
ATOM 738 N N . LYS A 1 92 ? -15.489 -9.180 -0.762 1.00 76.12 92 LYS A N 1
ATOM 739 C CA . LYS A 1 92 ? -16.583 -8.238 -0.517 1.00 76.12 92 LYS A CA 1
ATOM 740 C C . LYS A 1 92 ? -16.748 -7.953 0.977 1.00 76.12 92 LYS A C 1
ATOM 742 O O . LYS A 1 92 ? -16.803 -6.792 1.357 1.00 76.12 92 LYS A O 1
ATOM 747 N N . ASP A 1 93 ? -16.750 -8.995 1.803 1.00 79.62 93 ASP A N 1
ATOM 748 C CA . ASP A 1 93 ? -16.925 -8.867 3.253 1.00 79.62 93 ASP A CA 1
ATOM 749 C C . ASP A 1 93 ? -15.766 -8.096 3.900 1.00 79.62 93 ASP A C 1
ATOM 751 O O . ASP A 1 93 ? -15.989 -7.220 4.734 1.00 79.62 93 ASP A O 1
ATOM 755 N N . ASP A 1 94 ? -14.527 -8.380 3.485 1.00 79.56 94 ASP A N 1
ATOM 756 C CA . ASP A 1 94 ? -13.338 -7.682 3.980 1.00 79.56 94 ASP A CA 1
ATOM 757 C C . ASP A 1 94 ? -13.339 -6.199 3.555 1.00 79.56 94 ASP A C 1
ATOM 759 O O . ASP A 1 94 ? -12.915 -5.335 4.325 1.00 79.56 94 ASP A O 1
ATOM 763 N N . ARG A 1 95 ? -13.861 -5.880 2.362 1.00 79.38 95 ARG A N 1
ATOM 764 C CA . ARG A 1 95 ? -14.047 -4.493 1.914 1.00 79.38 95 ARG A CA 1
ATOM 765 C C . ARG A 1 95 ? -15.121 -3.772 2.722 1.00 79.38 95 ARG A C 1
ATOM 767 O O . ARG A 1 95 ? -14.860 -2.687 3.232 1.00 79.38 95 ARG A O 1
ATOM 774 N N . ASP A 1 96 ? -16.294 -4.380 2.868 1.00 83.62 96 ASP A N 1
ATOM 775 C CA . ASP A 1 96 ? -17.409 -3.788 3.609 1.00 83.62 96 ASP A CA 1
ATOM 776 C C . ASP A 1 96 ? -17.021 -3.557 5.085 1.00 83.62 96 ASP A C 1
ATOM 778 O O . ASP A 1 96 ? -17.359 -2.525 5.669 1.00 83.62 96 ASP A O 1
ATOM 782 N N . TRP A 1 97 ? -16.255 -4.478 5.685 1.00 89.69 97 TRP A N 1
ATOM 783 C CA . TRP A 1 97 ? -15.671 -4.311 7.019 1.00 89.69 97 TRP A CA 1
ATOM 784 C C . TRP A 1 97 ? -14.689 -3.136 7.088 1.00 89.69 97 TRP A C 1
ATOM 786 O O . TRP A 1 97 ? -14.788 -2.322 8.011 1.00 89.69 97 TRP A O 1
ATOM 796 N N . PHE A 1 98 ? -13.764 -3.026 6.128 1.00 88.00 98 PHE A N 1
ATOM 797 C CA . PHE A 1 98 ? -12.767 -1.955 6.101 1.00 88.00 98 PHE A CA 1
ATOM 798 C C . PHE A 1 98 ? -13.439 -0.585 5.980 1.00 88.00 98 PHE A C 1
ATOM 800 O O . PHE A 1 98 ? -13.212 0.285 6.822 1.00 88.00 98 PHE A O 1
ATOM 807 N N . ASP A 1 99 ? -14.332 -0.429 4.999 1.00 87.25 99 ASP A N 1
ATOM 808 C CA . ASP A 1 99 ? -15.047 0.821 4.735 1.00 87.25 99 ASP A CA 1
ATOM 809 C C . ASP A 1 99 ? -15.893 1.225 5.949 1.00 87.25 99 ASP A C 1
ATOM 811 O O . ASP A 1 99 ? -15.870 2.376 6.387 1.00 87.25 99 ASP A O 1
ATOM 815 N N . LYS A 1 100 ? -16.607 0.272 6.561 1.00 91.19 100 LYS A N 1
ATOM 816 C CA . LYS A 1 100 ? -17.401 0.531 7.769 1.00 91.19 100 LYS A CA 1
ATOM 817 C C . LYS A 1 100 ? -16.535 0.958 8.953 1.00 91.19 100 LYS A C 1
ATOM 819 O O . LYS A 1 100 ? -16.918 1.867 9.689 1.00 91.19 100 LYS A O 1
ATOM 824 N N . THR A 1 101 ? -15.396 0.300 9.156 1.00 90.00 101 THR A N 1
ATOM 825 C CA . THR A 1 101 ? -14.493 0.596 10.275 1.00 90.00 101 THR A CA 1
ATOM 826 C C . THR A 1 101 ? -13.850 1.966 10.095 1.00 90.00 101 THR A C 1
ATOM 828 O O . THR A 1 101 ? -13.863 2.763 11.032 1.00 90.00 101 THR A O 1
ATOM 831 N N . LEU A 1 102 ? -13.373 2.278 8.888 1.00 90.06 102 LEU A N 1
ATOM 832 C CA . LEU A 1 102 ? -12.788 3.575 8.559 1.00 90.06 102 LEU A CA 1
ATOM 833 C C . LEU A 1 102 ? -13.805 4.709 8.750 1.00 90.06 102 LEU A C 1
ATOM 835 O O . LEU A 1 102 ? -13.536 5.636 9.508 1.00 90.06 102 LEU A O 1
ATOM 839 N N . ASN A 1 103 ? -15.006 4.575 8.178 1.00 92.31 103 ASN A N 1
ATOM 840 C CA . ASN A 1 103 ? -16.071 5.582 8.267 1.00 92.31 103 ASN A CA 1
ATOM 841 C C . ASN A 1 103 ? -16.593 5.815 9.697 1.00 92.31 103 ASN A C 1
ATOM 843 O O . ASN A 1 103 ? -17.280 6.801 9.949 1.00 92.31 103 ASN A O 1
ATOM 847 N N . SER A 1 104 ? -16.307 4.909 10.638 1.00 91.94 104 SER A N 1
ATOM 848 C CA . SER A 1 104 ? -16.671 5.081 12.050 1.00 91.94 104 SER A CA 1
ATOM 849 C C . SER A 1 104 ? -15.692 5.955 12.844 1.00 91.94 104 SER A C 1
ATOM 851 O O . SER A 1 104 ? -15.986 6.319 13.986 1.00 91.94 104 SE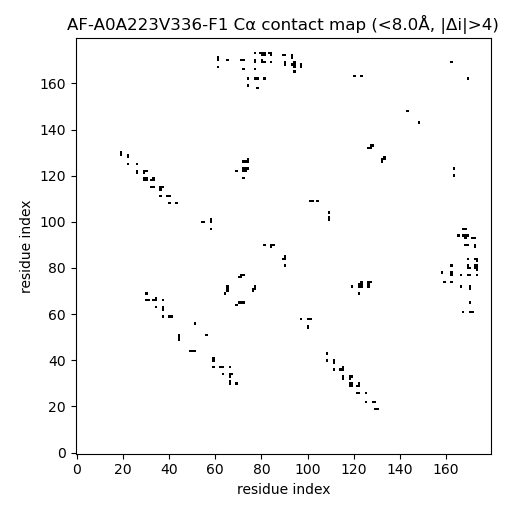R A O 1
ATOM 853 N N . LEU A 1 105 ? -14.532 6.274 12.262 1.00 92.38 105 LEU A N 1
ATOM 854 C CA . LEU A 1 105 ? -13.524 7.156 12.844 1.00 92.38 105 LEU A CA 1
ATOM 855 C C . LEU A 1 105 ? -13.786 8.611 12.436 1.00 92.38 105 LEU A C 1
ATOM 857 O O . LEU A 1 105 ? -14.544 8.904 11.516 1.00 92.38 105 LEU A O 1
ATOM 861 N N . ASP A 1 106 ? -13.180 9.546 13.155 1.00 92.50 106 ASP A N 1
ATOM 862 C CA . ASP A 1 106 ? -13.383 10.973 12.933 1.00 92.50 106 ASP A CA 1
ATOM 863 C C . ASP A 1 106 ? -12.649 11.491 11.682 1.00 92.50 106 ASP A C 1
ATOM 865 O O . ASP A 1 106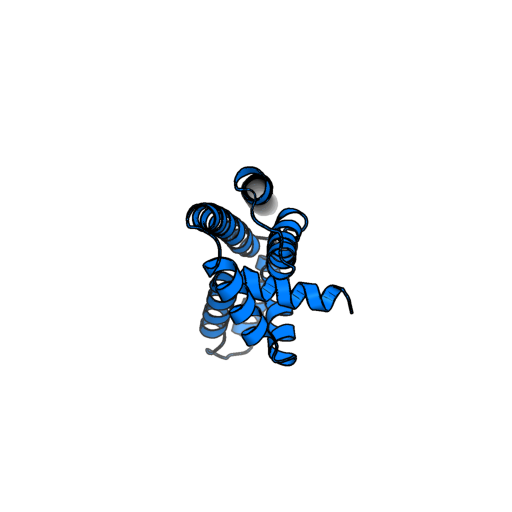 ? -11.804 10.823 11.080 1.00 92.50 106 ASP A O 1
ATOM 869 N N . ASN A 1 107 ? -12.963 12.727 11.287 1.00 92.88 107 ASN A N 1
ATOM 870 C CA . ASN A 1 107 ? -12.391 13.347 10.088 1.00 92.88 107 ASN A CA 1
ATOM 871 C C . ASN A 1 107 ? -10.861 13.483 10.158 1.00 92.88 107 ASN A C 1
ATOM 873 O O . ASN A 1 107 ? -10.192 13.337 9.141 1.00 92.88 107 ASN A O 1
ATOM 877 N N . LYS A 1 108 ? -10.289 13.702 11.351 1.00 92.81 108 LYS A N 1
ATOM 878 C CA . LYS A 1 108 ? -8.829 13.770 11.520 1.00 92.81 108 LYS A CA 1
ATOM 879 C C . LYS A 1 108 ? -8.160 12.443 11.170 1.00 92.81 108 LYS A C 1
ATOM 881 O O . LYS A 1 108 ? -7.131 12.435 10.500 1.00 92.81 108 LYS A O 1
ATOM 886 N N . PHE A 1 109 ? -8.757 11.318 11.568 1.00 94.31 109 PHE A N 1
ATOM 887 C CA . PHE A 1 109 ? -8.249 10.013 11.160 1.00 94.31 109 PHE A CA 1
ATOM 888 C C . PHE A 1 109 ? -8.371 9.804 9.645 1.00 94.31 109 PHE A C 1
ATOM 890 O O . PHE A 1 109 ? -7.458 9.263 9.025 1.00 94.31 109 PHE A O 1
ATOM 897 N N . HIS A 1 110 ? -9.454 10.281 9.025 1.00 92.88 110 HIS A N 1
ATOM 898 C CA . HIS A 1 110 ? -9.616 10.218 7.569 1.00 92.88 110 HIS A CA 1
ATOM 899 C C . HIS A 1 110 ? -8.539 11.015 6.821 1.00 92.88 110 HIS A C 1
ATOM 901 O O . HIS A 1 110 ? -8.043 10.553 5.797 1.00 92.88 110 HIS A O 1
ATOM 907 N N . GLU A 1 111 ? -8.119 12.173 7.330 1.00 95.25 111 GLU A N 1
ATOM 908 C CA . GLU A 1 111 ? -7.007 12.936 6.746 1.00 95.25 111 GLU A CA 1
ATOM 909 C C . GLU A 1 111 ? -5.681 12.163 6.811 1.00 95.25 111 GLU A C 1
ATOM 911 O O . GLU A 1 111 ? -4.929 12.128 5.830 1.00 95.25 111 GLU A O 1
ATOM 916 N N . LEU A 1 112 ? -5.407 11.496 7.938 1.00 95.44 112 LEU A N 1
ATOM 917 C CA . LEU A 1 112 ? -4.250 10.606 8.074 1.00 95.44 112 LEU A CA 1
ATOM 918 C C . LEU A 1 112 ? -4.339 9.438 7.090 1.00 95.44 112 LEU A C 1
ATOM 920 O O . LEU A 1 112 ? -3.357 9.131 6.413 1.00 95.44 112 LEU A O 1
ATOM 924 N N . PHE A 1 113 ? -5.518 8.829 6.962 1.00 94.12 113 PHE A N 1
ATOM 925 C CA . PHE A 1 113 ? -5.771 7.766 5.996 1.00 94.12 113 PHE A CA 1
ATOM 926 C C . PHE A 1 113 ? -5.506 8.225 4.560 1.00 94.12 113 PHE A C 1
ATOM 928 O O . PHE A 1 113 ? -4.751 7.563 3.860 1.00 94.12 113 PHE A O 1
ATOM 935 N N . LEU A 1 114 ? -6.024 9.377 4.131 1.00 93.31 114 LEU A N 1
ATOM 936 C CA . LEU A 1 114 ? -5.797 9.893 2.776 1.00 93.31 114 LEU A CA 1
ATOM 937 C C . LEU A 1 114 ? -4.312 10.165 2.496 1.00 93.31 114 LEU A C 1
ATOM 939 O O . LEU A 1 114 ? -3.824 9.911 1.394 1.00 93.31 114 LEU A O 1
ATOM 943 N N . ARG A 1 115 ? -3.561 10.657 3.492 1.00 96.00 115 ARG A N 1
ATOM 944 C CA . ARG A 1 115 ? -2.100 10.816 3.380 1.00 96.00 115 ARG A CA 1
ATOM 945 C C . ARG A 1 115 ? -1.395 9.466 3.268 1.00 96.00 115 ARG A C 1
ATOM 947 O O . ARG A 1 115 ? -0.433 9.349 2.504 1.00 96.00 115 ARG A O 1
ATOM 954 N N . PHE A 1 116 ? -1.834 8.472 4.033 1.00 93.19 116 PHE A N 1
ATOM 955 C CA . PHE A 1 116 ? -1.289 7.119 3.980 1.00 93.19 116 PHE A CA 1
ATOM 956 C C . PHE A 1 116 ? -1.553 6.489 2.609 1.00 93.19 116 PHE A C 1
ATOM 958 O O . PHE A 1 116 ? -0.598 6.093 1.943 1.00 93.19 116 PHE A O 1
ATOM 965 N N . ASP A 1 117 ? -2.811 6.522 2.162 1.00 89.75 117 ASP A N 1
ATOM 966 C CA . ASP A 1 117 ? -3.301 6.017 0.875 1.00 89.75 117 ASP A CA 1
ATOM 967 C C . ASP A 1 117 ? -2.598 6.689 -0.314 1.00 89.75 117 ASP A C 1
ATOM 969 O O . ASP A 1 117 ? -2.212 6.051 -1.290 1.00 89.75 117 ASP A O 1
ATOM 973 N N . TYR A 1 118 ? -2.319 7.992 -0.233 1.00 92.75 118 TYR A N 1
ATOM 974 C CA . TYR A 1 118 ? -1.515 8.663 -1.252 1.00 92.75 118 TYR A CA 1
ATOM 975 C C . TYR A 1 118 ? -0.109 8.051 -1.375 1.00 92.75 118 TYR A C 1
ATOM 977 O O . TYR A 1 118 ? 0.382 7.836 -2.486 1.00 92.75 118 TYR A O 1
ATOM 985 N N . ASN A 1 119 ? 0.562 7.779 -0.252 1.00 92.00 119 ASN A N 1
ATOM 986 C CA . ASN A 1 119 ? 1.927 7.258 -0.269 1.00 92.00 119 ASN A CA 1
ATOM 987 C C . ASN A 1 119 ? 1.981 5.775 -0.651 1.00 92.00 119 ASN A C 1
ATOM 989 O O . ASN A 1 119 ? 2.861 5.404 -1.431 1.00 92.00 119 ASN A O 1
ATOM 993 N N . SER A 1 120 ? 1.045 4.950 -0.182 1.00 88.94 120 SER A N 1
ATOM 994 C CA . SER A 1 120 ? 0.923 3.552 -0.613 1.00 88.94 120 SER A CA 1
ATOM 995 C C . SER A 1 120 ? 0.663 3.460 -2.115 1.00 88.94 120 SER A C 1
ATOM 997 O O . SER A 1 120 ? 1.403 2.767 -2.816 1.00 88.94 120 SER A O 1
ATOM 999 N N . ASN A 1 121 ? -0.243 4.281 -2.650 1.00 86.81 121 ASN A N 1
ATOM 1000 C CA . ASN A 1 121 ? -0.481 4.383 -4.086 1.00 86.81 121 ASN A CA 1
ATOM 1001 C C . ASN A 1 121 ? 0.782 4.764 -4.870 1.00 86.81 121 ASN A C 1
ATOM 1003 O O . ASN A 1 121 ? 1.037 4.214 -5.942 1.00 86.81 121 ASN A O 1
ATOM 1007 N N . LYS A 1 122 ? 1.626 5.664 -4.345 1.00 89.62 122 LYS A N 1
ATOM 1008 C CA . LYS A 1 122 ? 2.924 5.979 -4.972 1.00 89.62 122 LYS A CA 1
ATOM 1009 C C . LYS A 1 122 ? 3.895 4.804 -4.926 1.00 89.62 122 LYS A C 1
ATOM 1011 O O . LYS A 1 122 ? 4.621 4.590 -5.897 1.00 89.62 122 LYS A O 1
ATOM 1016 N N . VAL A 1 123 ? 3.909 4.024 -3.847 1.00 88.75 123 VAL A N 1
ATOM 1017 C CA . VAL A 1 123 ? 4.710 2.792 -3.752 1.00 88.75 123 VAL A CA 1
ATOM 1018 C C . VAL A 1 123 ? 4.235 1.751 -4.774 1.00 88.75 123 VAL A C 1
ATOM 1020 O O . VAL A 1 123 ? 5.072 1.152 -5.461 1.00 88.75 123 VAL A O 1
ATOM 1023 N N . ILE A 1 124 ? 2.921 1.586 -4.947 1.00 86.25 124 ILE A N 1
ATOM 1024 C CA . ILE A 1 124 ? 2.324 0.713 -5.970 1.00 86.25 124 ILE A CA 1
ATOM 1025 C C . ILE A 1 124 ? 2.702 1.199 -7.371 1.00 86.25 124 ILE A C 1
ATOM 1027 O O . ILE A 1 124 ? 3.214 0.417 -8.171 1.00 86.25 124 ILE A O 1
ATOM 1031 N N . ASP A 1 125 ? 2.531 2.491 -7.661 1.00 84.94 125 ASP A N 1
ATOM 1032 C CA . ASP A 1 125 ? 2.861 3.086 -8.961 1.00 84.94 125 ASP A CA 1
ATOM 1033 C C . ASP A 1 125 ? 4.346 2.872 -9.311 1.00 84.94 125 ASP A C 1
ATOM 1035 O O . ASP A 1 125 ? 4.687 2.522 -10.441 1.00 84.94 125 AS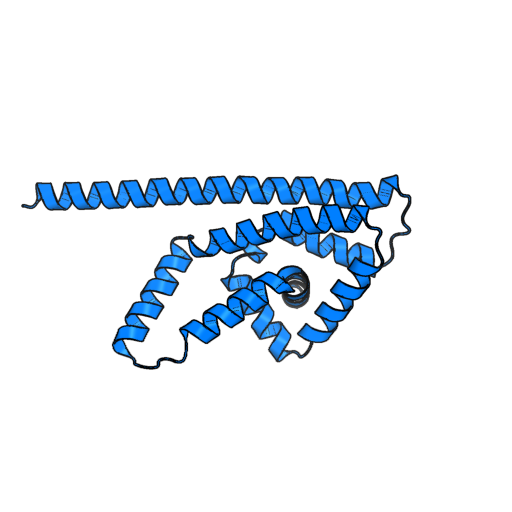P A O 1
ATOM 1039 N N . LEU A 1 126 ? 5.245 3.008 -8.331 1.00 86.25 126 LEU A N 1
ATOM 1040 C CA . LEU A 1 126 ? 6.679 2.750 -8.503 1.00 86.25 126 LEU A CA 1
ATOM 1041 C C . LEU A 1 126 ? 7.011 1.260 -8.676 1.00 86.25 126 LEU A C 1
ATOM 1043 O O . LEU A 1 126 ? 8.063 0.935 -9.228 1.00 86.25 126 LEU A O 1
ATOM 1047 N N . SER A 1 127 ? 6.125 0.347 -8.265 1.00 81.56 127 SER A N 1
ATOM 1048 C CA . SER A 1 127 ? 6.304 -1.098 -8.468 1.00 81.56 127 SER A CA 1
ATOM 1049 C C . SER A 1 127 ? 6.263 -1.492 -9.946 1.00 81.56 127 SER A C 1
ATOM 1051 O O . SER A 1 127 ? 6.941 -2.439 -10.332 1.00 81.56 127 SER A O 1
ATOM 1053 N N . PHE A 1 128 ? 5.561 -0.734 -10.798 1.00 73.50 128 PHE A N 1
ATOM 1054 C CA . PHE A 1 128 ? 5.548 -0.952 -12.254 1.00 73.50 128 PHE A CA 1
ATOM 1055 C C . PHE A 1 128 ? 6.900 -0.716 -12.917 1.00 73.50 128 PHE A C 1
ATOM 1057 O O . PHE A 1 128 ? 7.174 -1.255 -13.986 1.00 73.50 128 PHE A O 1
ATOM 1064 N N . TRP A 1 129 ? 7.742 0.092 -12.280 1.00 75.81 129 TRP A N 1
ATOM 1065 C CA . TRP A 1 129 ? 9.053 0.455 -12.794 1.00 75.81 129 TRP A CA 1
ATOM 1066 C C . TRP A 1 129 ? 10.168 -0.410 -12.204 1.00 75.81 129 TRP A C 1
ATOM 1068 O O . TRP A 1 129 ? 11.335 -0.223 -12.550 1.00 75.81 129 TRP A O 1
ATOM 1078 N N . LYS A 1 130 ? 9.835 -1.374 -11.329 1.00 72.50 130 LYS A N 1
ATOM 1079 C CA . LYS A 1 130 ? 10.800 -2.380 -10.878 1.00 72.50 130 LYS A CA 1
ATOM 1080 C C . LYS A 1 130 ? 11.292 -3.168 -12.096 1.00 72.50 130 LYS A C 1
ATOM 1082 O O . LYS A 1 130 ? 10.451 -3.647 -12.860 1.00 72.50 130 LYS A O 1
ATOM 1087 N N . PRO A 1 131 ? 12.615 -3.357 -12.261 1.00 68.44 131 PRO A N 1
ATOM 1088 C CA . PRO A 1 131 ? 13.168 -4.130 -13.368 1.00 68.44 131 PRO A CA 1
ATOM 1089 C C . PRO A 1 131 ? 12.481 -5.487 -13.529 1.00 68.44 131 PRO A C 1
ATOM 1091 O O . PRO A 1 131 ? 12.090 -5.828 -14.636 1.00 68.44 131 PRO A O 1
ATOM 1094 N N . ASP A 1 132 ? 12.224 -6.199 -12.432 1.00 66.94 132 ASP A N 1
ATOM 1095 C CA . ASP A 1 132 ? 11.574 -7.515 -12.447 1.00 66.94 132 ASP A CA 1
ATOM 1096 C C . ASP A 1 132 ? 10.157 -7.469 -13.040 1.00 66.94 132 ASP A C 1
ATOM 1098 O O . ASP A 1 132 ? 9.782 -8.324 -13.846 1.00 66.94 132 ASP A O 1
ATOM 1102 N N . PHE A 1 133 ? 9.375 -6.436 -12.702 1.00 67.62 133 PHE A N 1
ATOM 1103 C CA . PHE A 1 133 ? 8.047 -6.235 -13.280 1.00 67.62 133 PHE A CA 1
ATOM 1104 C C . PHE A 1 133 ? 8.131 -5.791 -14.742 1.00 67.62 133 PHE A C 1
ATOM 1106 O O . PHE A 1 133 ? 7.355 -6.261 -15.569 1.00 67.62 133 PHE A O 1
ATOM 1113 N N . VAL A 1 134 ? 9.089 -4.929 -15.086 1.00 69.12 134 VAL A N 1
ATOM 1114 C CA . VAL A 1 134 ? 9.327 -4.494 -16.467 1.00 69.12 134 VAL A CA 1
ATOM 1115 C C . VAL A 1 134 ? 9.732 -5.684 -17.340 1.00 69.12 134 VAL A C 1
ATOM 1117 O O . VAL A 1 134 ? 9.158 -5.869 -18.408 1.00 69.12 134 VAL A O 1
ATOM 1120 N N . PHE A 1 135 ? 10.634 -6.552 -16.876 1.00 68.31 135 PHE A N 1
ATOM 1121 C CA . PHE A 1 135 ? 11.001 -7.795 -17.560 1.00 68.31 135 PHE A CA 1
ATOM 1122 C C . PHE A 1 135 ? 9.801 -8.733 -17.710 1.00 68.31 135 PHE A C 1
ATOM 1124 O O . PHE A 1 135 ? 9.592 -9.289 -18.790 1.00 68.31 135 PHE A O 1
ATOM 1131 N N . PHE A 1 136 ? 8.974 -8.872 -16.670 1.00 65.12 136 PHE A N 1
ATOM 1132 C CA . PHE A 1 136 ? 7.728 -9.636 -16.737 1.00 65.12 136 PHE A CA 1
ATOM 1133 C C . PHE A 1 136 ? 6.748 -9.061 -17.774 1.00 65.12 136 PHE A C 1
ATOM 1135 O O . PHE A 1 136 ? 6.247 -9.796 -18.624 1.00 65.12 136 PHE A O 1
ATOM 1142 N N . ALA A 1 137 ? 6.507 -7.749 -17.759 1.00 66.12 137 ALA A N 1
ATOM 1143 C CA . ALA A 1 137 ? 5.609 -7.069 -18.685 1.00 66.12 137 ALA A CA 1
ATOM 1144 C C . ALA A 1 137 ? 6.126 -7.117 -20.130 1.00 66.12 137 ALA A C 1
ATOM 1146 O O . ALA A 1 137 ? 5.352 -7.390 -21.043 1.00 66.12 137 ALA A O 1
ATOM 1147 N N . ILE A 1 138 ? 7.431 -6.930 -20.348 1.00 68.94 138 ILE A N 1
ATOM 1148 C CA . ILE A 1 138 ? 8.072 -7.071 -21.661 1.00 68.94 138 ILE A CA 1
ATOM 1149 C C . ILE A 1 138 ? 7.934 -8.507 -22.165 1.00 68.94 138 ILE A C 1
ATOM 1151 O O . ILE A 1 138 ? 7.536 -8.710 -23.308 1.00 68.94 138 ILE A O 1
ATOM 1155 N N . ARG A 1 139 ? 8.183 -9.514 -21.320 1.00 66.75 139 ARG A N 1
ATOM 1156 C CA . ARG A 1 139 ? 7.971 -10.923 -21.679 1.00 66.75 139 ARG A CA 1
ATOM 1157 C C . ARG A 1 139 ? 6.517 -11.186 -22.076 1.00 66.75 139 ARG A C 1
ATOM 1159 O O . ARG A 1 139 ? 6.277 -11.855 -23.077 1.00 66.75 139 ARG A O 1
ATOM 1166 N N . MET A 1 140 ? 5.561 -10.627 -21.336 1.00 62.06 140 MET A N 1
ATOM 1167 C CA . MET A 1 140 ? 4.132 -10.710 -21.654 1.00 62.06 140 MET A CA 1
ATOM 1168 C C . MET A 1 140 ? 3.785 -9.999 -22.967 1.00 62.06 140 MET A C 1
ATOM 1170 O O . MET A 1 140 ? 2.996 -10.530 -23.741 1.00 62.06 140 MET A O 1
ATOM 1174 N N . LEU A 1 141 ? 4.385 -8.840 -23.251 1.00 64.06 141 LEU A N 1
ATOM 1175 C CA . LEU A 1 141 ? 4.216 -8.106 -24.509 1.00 64.06 141 LEU A CA 1
ATOM 1176 C C . LEU A 1 141 ? 4.809 -8.859 -25.704 1.00 64.06 141 LEU A C 1
ATOM 1178 O O . LEU A 1 141 ? 4.175 -8.919 -26.754 1.00 64.06 141 LEU A O 1
ATOM 1182 N N . ILE A 1 142 ? 5.982 -9.476 -25.541 1.00 64.62 142 ILE A N 1
ATOM 1183 C CA . ILE A 1 142 ? 6.600 -10.330 -26.561 1.00 64.62 142 ILE A CA 1
ATOM 1184 C C . ILE A 1 142 ? 5.698 -11.541 -26.817 1.00 64.62 142 ILE A C 1
ATOM 1186 O O . ILE A 1 142 ? 5.326 -11.792 -27.959 1.00 64.62 142 ILE A O 1
ATOM 1190 N N . MET A 1 143 ? 5.256 -12.245 -25.769 1.00 58.38 143 MET A N 1
ATOM 1191 C CA . MET A 1 143 ? 4.301 -13.349 -25.917 1.00 58.38 143 MET A CA 1
ATOM 1192 C C . MET A 1 143 ? 2.986 -12.890 -26.569 1.00 58.38 143 MET A C 1
ATOM 1194 O O . MET A 1 143 ? 2.474 -13.588 -27.433 1.00 58.38 143 MET A O 1
ATOM 1198 N N . TYR A 1 144 ? 2.464 -11.709 -26.222 1.00 59.44 144 TYR A N 1
ATOM 1199 C CA . TYR A 1 144 ? 1.273 -11.101 -26.830 1.00 59.44 144 TYR A CA 1
ATOM 1200 C C . TYR A 1 144 ? 1.442 -10.845 -28.334 1.00 59.44 144 TYR A C 1
ATOM 1202 O O . TYR A 1 144 ? 0.529 -11.149 -29.105 1.00 59.44 144 TYR A O 1
ATOM 1210 N N . PHE A 1 145 ? 2.606 -10.337 -28.750 1.00 58.75 145 PHE A N 1
ATOM 1211 C CA . PHE A 1 145 ? 2.926 -10.081 -30.157 1.00 58.75 145 PHE A CA 1
ATOM 1212 C C . PHE A 1 145 ? 2.992 -11.379 -30.975 1.00 58.75 145 PHE A C 1
ATOM 1214 O O . PHE A 1 145 ? 2.634 -11.385 -32.148 1.00 58.75 145 PHE A O 1
ATOM 1221 N N . PHE A 1 146 ? 3.383 -12.487 -30.339 1.00 57.22 146 PHE A N 1
ATOM 1222 C CA . PHE A 1 146 ? 3.440 -13.809 -30.965 1.00 57.22 146 PHE A CA 1
ATOM 1223 C C . PHE A 1 146 ? 2.135 -14.626 -30.869 1.00 57.22 146 PHE A C 1
ATOM 1225 O O . PHE A 1 146 ? 1.957 -15.539 -31.669 1.00 57.22 146 PHE A O 1
ATOM 1232 N N . LEU A 1 147 ? 1.217 -14.335 -29.932 1.00 53.00 147 LEU A N 1
ATOM 1233 C CA . LEU A 1 147 ? 0.077 -15.225 -29.623 1.00 53.00 147 LEU A CA 1
ATOM 1234 C C . LEU A 1 147 ? -1.335 -14.658 -29.838 1.00 53.00 147 LEU A C 1
ATOM 1236 O O . LEU A 1 147 ? -2.280 -15.388 -29.571 1.00 53.00 147 LEU A O 1
ATOM 1240 N N . SER A 1 148 ? -1.519 -13.436 -30.356 1.00 51.28 148 SER A N 1
ATOM 1241 C CA . SER A 1 148 ? -2.830 -12.877 -30.764 1.00 51.28 148 SER A CA 1
ATOM 1242 C C . SER A 1 148 ? -3.978 -13.050 -29.748 1.00 51.28 148 SER A C 1
ATOM 1244 O O . SER A 1 148 ? -4.644 -14.083 -29.701 1.00 51.28 148 SER A O 1
ATOM 1246 N N . ARG A 1 149 ? -4.312 -11.992 -28.988 1.00 51.81 149 ARG A N 1
ATOM 1247 C CA . ARG A 1 149 ? -5.699 -11.723 -28.529 1.00 51.81 149 ARG A CA 1
ATOM 1248 C C . ARG A 1 149 ? -5.824 -10.353 -27.857 1.00 51.81 149 ARG A C 1
ATOM 1250 O O . ARG A 1 149 ? -5.368 -10.135 -26.737 1.00 51.81 149 ARG A O 1
ATOM 1257 N N . ALA A 1 150 ? -6.558 -9.456 -28.509 1.00 46.97 150 ALA A N 1
ATOM 1258 C CA . ALA A 1 150 ? -6.827 -8.063 -28.136 1.00 46.97 150 ALA A CA 1
ATOM 1259 C C . ALA A 1 150 ? -7.671 -7.832 -26.850 1.00 46.97 150 ALA A C 1
ATOM 1261 O O . ALA A 1 150 ? -8.243 -6.762 -26.674 1.00 46.97 150 ALA A O 1
ATOM 1262 N N . LYS A 1 151 ? -7.775 -8.796 -25.921 1.00 52.84 151 LYS A N 1
ATOM 1263 C CA . LYS A 1 151 ? -8.624 -8.688 -24.706 1.00 52.84 151 LYS A CA 1
ATOM 1264 C C . LYS A 1 151 ? -7.860 -8.482 -23.385 1.00 52.84 151 LYS A C 1
ATOM 1266 O O . LYS A 1 151 ? -8.472 -8.471 -22.323 1.00 52.84 151 LYS A O 1
ATOM 1271 N N . SER A 1 152 ? -6.537 -8.314 -23.419 1.00 54.72 152 SER A N 1
ATOM 1272 C CA . SER A 1 152 ? -5.687 -8.370 -22.214 1.00 54.72 152 SER A CA 1
ATOM 1273 C C . SER A 1 152 ? -5.381 -7.009 -21.560 1.00 54.72 152 SER A C 1
ATOM 1275 O O . SER A 1 152 ? -5.452 -6.908 -20.336 1.00 54.72 152 SER A O 1
ATOM 1277 N N . LEU A 1 153 ? -5.100 -5.947 -22.328 1.00 53.75 153 LEU A N 1
ATOM 1278 C CA . LEU A 1 153 ? -4.673 -4.647 -21.772 1.00 53.75 153 LEU A CA 1
ATOM 1279 C C . LEU A 1 153 ? -5.782 -3.919 -20.999 1.00 53.75 153 LEU A C 1
ATOM 1281 O O . LEU A 1 153 ? -5.535 -3.384 -19.921 1.00 53.75 153 LEU A O 1
ATOM 1285 N N . ALA A 1 154 ? -7.016 -3.939 -21.511 1.00 56.19 154 ALA A N 1
ATOM 1286 C CA . ALA A 1 154 ? -8.169 -3.374 -20.807 1.00 56.19 154 ALA A CA 1
ATOM 1287 C C . ALA A 1 154 ? -8.448 -4.116 -19.490 1.00 56.19 154 ALA A C 1
ATOM 1289 O O . ALA A 1 154 ? -8.769 -3.486 -18.484 1.00 56.19 154 ALA A O 1
ATOM 1290 N N . LYS A 1 155 ? -8.247 -5.442 -19.478 1.00 57.28 155 LYS A N 1
ATOM 1291 C CA . LYS A 1 155 ? -8.345 -6.260 -18.268 1.00 57.28 155 LYS A CA 1
ATOM 1292 C C . LYS A 1 155 ? -7.251 -5.884 -17.270 1.00 57.28 155 LYS A C 1
ATOM 1294 O O . LYS A 1 155 ? -7.576 -5.591 -16.134 1.00 57.28 155 LYS A O 1
ATOM 1299 N N . LEU A 1 156 ? -5.989 -5.779 -17.690 1.00 59.19 156 LEU A N 1
ATOM 1300 C CA . LEU A 1 156 ? -4.888 -5.337 -16.819 1.00 59.19 156 LEU A CA 1
ATOM 1301 C C . LEU A 1 156 ? -5.116 -3.940 -16.228 1.00 59.19 156 LEU A C 1
ATOM 1303 O O . LEU A 1 156 ? -4.878 -3.735 -15.043 1.00 59.19 156 LEU A O 1
ATOM 1307 N N . LYS A 1 157 ? -5.624 -2.993 -17.025 1.00 61.91 157 LYS A N 1
ATOM 1308 C CA . LYS A 1 157 ? -5.977 -1.648 -16.548 1.00 61.91 157 LYS A CA 1
ATOM 1309 C C . LYS A 1 157 ? -7.109 -1.686 -15.517 1.00 61.91 157 LYS A C 1
ATOM 1311 O O . LYS A 1 157 ? -7.046 -0.970 -14.523 1.00 61.91 157 LYS A O 1
ATOM 1316 N N . PHE A 1 158 ? -8.127 -2.518 -15.744 1.00 63.09 158 PHE A N 1
ATOM 1317 C CA . PHE A 1 158 ? -9.219 -2.724 -14.793 1.00 63.09 158 PHE A CA 1
ATOM 1318 C C . PHE A 1 158 ? -8.727 -3.367 -13.491 1.00 63.09 158 PHE A C 1
ATOM 1320 O O . PHE A 1 158 ? -9.041 -2.872 -12.414 1.00 63.09 158 PHE A O 1
ATOM 1327 N N . GLU A 1 159 ? -7.912 -4.419 -13.586 1.00 62.50 159 GLU A N 1
ATOM 1328 C CA . GLU A 1 159 ? -7.298 -5.099 -12.440 1.00 62.50 159 GLU A CA 1
ATOM 1329 C C . GLU A 1 159 ? -6.421 -4.143 -11.625 1.00 62.50 159 GLU A C 1
ATOM 1331 O O . GLU A 1 159 ? -6.531 -4.099 -10.404 1.00 62.50 159 GLU A O 1
ATOM 1336 N N . TYR A 1 160 ? -5.614 -3.317 -12.294 1.00 63.31 160 TYR A N 1
ATOM 1337 C CA . TYR A 1 160 ? -4.804 -2.291 -11.645 1.00 63.31 160 TYR A CA 1
ATOM 1338 C C . TYR A 1 160 ? -5.657 -1.243 -10.930 1.00 63.31 160 TYR A C 1
ATOM 1340 O O . TYR A 1 160 ? -5.443 -1.000 -9.748 1.00 63.31 160 TYR A O 1
ATOM 1348 N N . ASN A 1 161 ? -6.644 -0.653 -11.612 1.00 65.25 161 ASN A N 1
ATOM 1349 C CA . ASN A 1 161 ? -7.527 0.336 -10.991 1.00 65.25 161 ASN A CA 1
ATOM 1350 C C . ASN A 1 161 ? -8.292 -0.265 -9.806 1.00 65.25 161 ASN A C 1
ATOM 1352 O O . ASN A 1 161 ? -8.514 0.409 -8.806 1.00 65.25 161 ASN A O 1
ATOM 1356 N N . PHE A 1 162 ? -8.675 -1.538 -9.900 1.00 64.75 162 PHE A N 1
ATOM 1357 C CA . PHE A 1 162 ? -9.303 -2.246 -8.797 1.00 64.75 162 PHE A CA 1
ATOM 1358 C C . PHE A 1 162 ? -8.345 -2.406 -7.613 1.00 64.75 162 PHE A C 1
ATOM 1360 O O . PHE A 1 162 ? -8.735 -2.102 -6.491 1.00 64.75 162 PHE A O 1
ATOM 1367 N N . ILE A 1 163 ? -7.106 -2.847 -7.854 1.00 67.69 163 ILE A N 1
ATOM 1368 C CA . ILE A 1 163 ? -6.080 -2.994 -6.814 1.00 67.69 163 ILE A CA 1
ATOM 1369 C C . ILE A 1 163 ? -5.801 -1.652 -6.138 1.00 67.69 163 ILE A C 1
ATOM 1371 O O . ILE A 1 163 ? -5.831 -1.572 -4.916 1.00 67.69 163 ILE A O 1
ATOM 1375 N N . LYS A 1 164 ? -5.608 -0.602 -6.939 1.00 65.38 164 LYS A N 1
ATOM 1376 C CA . LYS A 1 164 ? -5.343 0.762 -6.479 1.00 65.38 164 LYS A CA 1
ATOM 1377 C C . LYS A 1 164 ? -6.441 1.282 -5.550 1.00 65.38 164 LYS A C 1
ATOM 1379 O O . LYS A 1 164 ? -6.168 1.839 -4.503 1.00 65.38 164 LYS A O 1
ATOM 1384 N N . ASN A 1 165 ? -7.698 1.049 -5.919 1.00 66.69 165 ASN A N 1
ATOM 1385 C CA . ASN A 1 165 ? -8.841 1.583 -5.182 1.00 66.69 165 ASN A CA 1
ATOM 1386 C C . ASN A 1 165 ? -9.274 0.711 -3.988 1.00 66.69 165 ASN A C 1
ATOM 1388 O O . ASN A 1 165 ? -10.206 1.088 -3.286 1.00 66.69 165 ASN A O 1
ATOM 1392 N N . ASN A 1 166 ? -8.692 -0.481 -3.801 1.00 64.25 166 ASN A N 1
ATOM 1393 C CA . ASN A 1 166 ? -9.119 -1.445 -2.775 1.00 64.25 166 ASN A CA 1
ATOM 1394 C C . ASN A 1 166 ? -7.928 -2.070 -2.026 1.00 64.25 166 ASN A C 1
ATOM 1396 O O . ASN A 1 166 ? -8.049 -3.156 -1.458 1.00 64.25 166 ASN A O 1
ATOM 1400 N N . GLU A 1 167 ? -6.769 -1.411 -2.025 1.00 62.56 167 GLU A N 1
ATOM 1401 C CA . GLU A 1 167 ? -5.525 -1.928 -1.445 1.00 62.56 167 GLU A CA 1
ATOM 1402 C C . GLU A 1 167 ? -5.649 -2.297 0.044 1.00 62.56 167 GLU A C 1
ATOM 1404 O O . GLU A 1 167 ? -5.120 -3.327 0.462 1.00 62.56 167 GLU A O 1
ATOM 1409 N N . GLY A 1 168 ? -6.410 -1.535 0.838 1.00 58.50 168 GLY A N 1
ATOM 1410 C CA . GLY A 1 168 ? -6.654 -1.824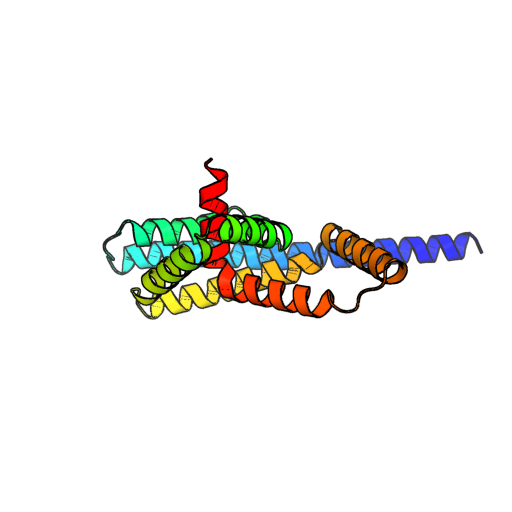 2.257 1.00 58.50 168 GLY A CA 1
ATOM 1411 C C . GLY A 1 168 ? -7.386 -3.155 2.480 1.00 58.50 168 GLY A C 1
ATOM 1412 O O . GLY A 1 168 ? -6.956 -3.983 3.279 1.00 58.50 168 GLY A O 1
ATOM 1413 N N . ALA A 1 169 ? -8.436 -3.420 1.699 1.00 60.19 169 ALA A N 1
ATOM 1414 C CA . ALA A 1 169 ? -9.191 -4.675 1.759 1.00 60.19 169 ALA A CA 1
ATOM 1415 C C . ALA A 1 169 ? -8.411 -5.864 1.161 1.00 60.19 169 ALA A C 1
ATOM 1417 O O . ALA A 1 169 ? -8.450 -6.986 1.674 1.00 60.19 169 ALA A O 1
ATOM 1418 N N . ILE A 1 170 ? -7.657 -5.624 0.083 1.00 61.00 170 ILE A N 1
ATOM 1419 C CA . ILE A 1 170 ? -6.829 -6.644 -0.581 1.00 61.00 170 ILE A CA 1
ATOM 1420 C C . ILE A 1 170 ? -5.636 -7.041 0.297 1.00 61.00 170 ILE A C 1
ATOM 1422 O O . ILE A 1 170 ? -5.289 -8.217 0.381 1.00 61.00 170 ILE A O 1
ATOM 1426 N N . SER A 1 171 ? -5.016 -6.084 0.984 1.00 59.16 171 SER A N 1
ATOM 1427 C CA . SER A 1 171 ? -3.918 -6.364 1.910 1.00 59.16 171 SER A CA 1
ATOM 1428 C C . SER A 1 171 ? -4.397 -7.136 3.139 1.00 59.16 171 SER A C 1
ATOM 1430 O O . SER A 1 171 ? -3.765 -8.123 3.505 1.00 59.16 171 SER A O 1
ATOM 1432 N N . TYR A 1 172 ? -5.549 -6.786 3.720 1.00 60.22 172 TYR A N 1
ATOM 1433 C CA . TYR A 1 172 ? -6.138 -7.525 4.843 1.00 60.22 172 TYR A CA 1
ATOM 1434 C C . TYR A 1 172 ? -6.536 -8.965 4.471 1.00 60.22 172 TYR A C 1
ATOM 1436 O O . TYR A 1 172 ? -6.189 -9.909 5.188 1.00 60.22 172 TYR A O 1
ATOM 1444 N N . SER A 1 173 ? -7.188 -9.157 3.319 1.00 55.47 173 SER A N 1
ATOM 1445 C CA . SER A 1 173 ? -7.545 -10.492 2.815 1.00 55.47 173 SER A CA 1
ATOM 1446 C C . SER A 1 173 ? -6.309 -11.347 2.493 1.00 55.47 173 SER A C 1
ATOM 1448 O O . SER A 1 173 ? -6.262 -12.522 2.862 1.00 55.47 173 SER A O 1
ATOM 1450 N N . GLY A 1 174 ? -5.263 -10.752 1.908 1.00 50.75 174 GLY A N 1
ATOM 1451 C CA . GLY A 1 174 ? -3.963 -11.402 1.707 1.00 50.75 174 GLY A CA 1
ATOM 1452 C C . GLY A 1 174 ? -3.248 -11.770 3.014 1.00 50.75 174 GLY A C 1
ATOM 1453 O O . GLY A 1 174 ? -2.665 -12.848 3.126 1.00 50.75 174 GLY A O 1
ATOM 1454 N N . MET A 1 175 ? -3.338 -10.927 4.046 1.00 52.03 175 MET A N 1
ATOM 1455 C CA . MET A 1 175 ? -2.707 -11.162 5.354 1.00 52.03 175 MET A CA 1
ATOM 1456 C C . MET A 1 175 ? -3.417 -12.233 6.192 1.00 52.03 175 MET A C 1
ATOM 1458 O O . MET A 1 175 ? -2.755 -12.936 6.954 1.00 52.03 175 MET A O 1
ATOM 1462 N N . LYS A 1 176 ? -4.735 -12.429 6.031 1.00 47.00 176 LYS A N 1
ATOM 1463 C CA . LYS A 1 176 ? -5.438 -13.587 6.620 1.00 47.00 176 LYS A CA 1
ATOM 1464 C C . LYS A 1 176 ? -4.937 -14.922 6.057 1.00 47.00 176 LYS A C 1
ATOM 1466 O O . LYS A 1 176 ? -5.010 -15.928 6.756 1.00 47.00 176 LYS A O 1
ATOM 1471 N N . MET A 1 177 ? -4.424 -14.938 4.825 1.00 41.84 177 MET A N 1
ATOM 1472 C CA . MET A 1 177 ? -3.926 -16.152 4.167 1.00 41.84 177 MET A CA 1
ATOM 1473 C C . MET A 1 177 ? -2.471 -16.487 4.502 1.00 41.84 177 MET A C 1
ATOM 1475 O O . MET A 1 177 ? -2.112 -17.656 4.467 1.00 41.84 177 MET A O 1
ATOM 1479 N N . ALA A 1 178 ? -1.648 -15.502 4.876 1.00 35.22 178 ALA A N 1
ATOM 1480 C CA . ALA A 1 178 ? -0.264 -15.737 5.306 1.00 35.22 178 ALA A CA 1
ATOM 1481 C C . ALA A 1 178 ? -0.148 -16.429 6.684 1.00 35.22 178 ALA A C 1
ATOM 1483 O O . ALA A 1 178 ? 0.935 -16.867 7.056 1.00 35.22 178 ALA A O 1
ATOM 1484 N N . ASN A 1 179 ? -1.258 -16.530 7.426 1.00 31.22 179 ASN A N 1
ATOM 1485 C CA . ASN A 1 179 ? -1.357 -17.227 8.714 1.00 31.22 179 ASN A CA 1
ATOM 1486 C C . ASN A 1 179 ? -2.057 -18.603 8.607 1.00 31.22 179 ASN A C 1
ATOM 1488 O O . ASN A 1 179 ? -2.531 -19.110 9.624 1.00 31.22 179 ASN A O 1
ATOM 1492 N N . CYS A 1 180 ? -2.179 -19.174 7.400 1.00 31.78 180 CYS A N 1
ATOM 1493 C CA . CYS A 1 180 ? -2.668 -20.541 7.172 1.00 31.78 180 CYS A CA 1
ATOM 1494 C C . CYS A 1 180 ? -1.512 -21.499 6.877 1.00 31.78 180 CYS A C 1
ATOM 1496 O O . CYS A 1 180 ? -0.645 -21.125 6.056 1.00 31.78 180 CYS A O 1
#

Mean predicted aligned error: 9.45 Å